Protein AF-A0A349SNK6-F1 (afdb_monomer_lite)

pLDDT: mean 77.22, std 20.62, range [31.03, 96.0]

Secondary structure (DSSP, 8-state):
--STTTTTTS------------TTTTHHHHHHHHHHHHHHHHHHHHHHHHHTT---TT--HHHH-SS-TT-HHHHHHHHHHHHHHHHHHHHS-SPPPPGGGTT-HHHHHHHHHHHHHHHHHHHHHHHHHHHHHHS-HHHHHHHHHHHHHHHHHHHHHHHHHHHHHT-TT-HHHHHHHHHHHHHHHHHHHHHHHHHHHHHHT---STHHHHHHHHS-----HHHH--TTS--------

Radius of gyration: 30.09 Å; chains: 1; bounding box: 64×37×119 Å

Sequence (237 aa):
MKALKTLLTLYLLLIAAAAVADCAALESQLSRQNRALEHLEQQRQALDNLLQGQINNDFVLTEAVDAPLDMGLEVLEARRSLQREQHQLDSEDTPAVPQAFADCPDQSTRWLGQEKQIRSLRQVVNKLQLQLYELPRASRLALVREATQWQTLNTLSATVQSWADNHPEHPEVQSLQREILAWIEYWRSSTRIWLSQLVANQPQSTASNEVWRETLQVPHPQQAIDWSIPIRLGADV

Foldseek 3Di:
DPPVPVVCVVPVPPDPPPPVLPVVVCVVVLVVLVVLLVLLVVLLVLLVCLLQLNDDLQRDPVSNAVFQLLDLVRLVVLLVVLVVVLVVLVPDPQDDQPPSCVVPVVSSVSVSVSVVSSSVSSNSSSVSNNLLSPQPSLLSVVSVVLSVVSNVLSVVLVVLVVVCVVCVVDVVSVVVNVVSVVVSVVSSVVSSVLSNCSNVVSDPDCVSVVCVVVPDPPPDPVRPDPPVPDPPPDDDD

Structure (mmCIF, N/CA/C/O backbone):
data_AF-A0A349SNK6-F1
#
_entry.id   AF-A0A349SNK6-F1
#
loop_
_atom_site.group_PDB
_atom_site.id
_atom_site.type_symbol
_atom_site.label_atom_id
_atom_site.label_alt_id
_atom_site.label_comp_id
_atom_site.label_asym_id
_atom_site.label_entity_id
_atom_site.label_seq_id
_atom_site.pdbx_PDB_ins_code
_atom_site.Cartn_x
_atom_site.Cartn_y
_atom_site.Cartn_z
_atom_site.occupancy
_atom_site.B_iso_or_equiv
_atom_site.auth_seq_id
_atom_site.auth_comp_id
_atom_site.auth_asym_id
_atom_site.auth_atom_id
_atom_site.pdbx_PDB_model_num
ATOM 1 N N . MET A 1 1 ? 23.340 5.546 -81.980 1.00 46.72 1 MET A N 1
ATOM 2 C CA . MET A 1 1 ? 22.841 4.655 -80.904 1.00 46.72 1 MET A CA 1
ATOM 3 C C . MET A 1 1 ? 23.955 4.340 -79.906 1.00 46.72 1 MET A C 1
ATOM 5 O O . MET A 1 1 ? 24.672 3.375 -80.118 1.00 46.72 1 MET A O 1
ATOM 9 N N . LYS A 1 2 ? 24.146 5.165 -78.865 1.00 46.03 2 LYS A N 1
ATOM 10 C CA . LYS A 1 2 ? 24.922 4.816 -77.645 1.00 46.03 2 LYS A CA 1
ATOM 11 C C . LYS A 1 2 ? 24.890 5.899 -76.555 1.00 46.03 2 LYS A C 1
ATOM 13 O O . LYS A 1 2 ? 25.173 5.582 -75.411 1.00 46.03 2 LYS A O 1
ATOM 18 N N . ALA A 1 3 ? 24.454 7.122 -76.863 1.00 39.84 3 ALA A N 1
ATOM 19 C CA . ALA A 1 3 ? 24.328 8.203 -75.877 1.00 39.84 3 ALA A CA 1
ATOM 20 C C . ALA A 1 3 ? 22.876 8.484 -75.423 1.00 39.84 3 ALA A C 1
ATOM 22 O O . ALA A 1 3 ? 22.611 9.505 -74.812 1.00 39.84 3 ALA A O 1
ATOM 23 N N . LEU A 1 4 ? 21.934 7.566 -75.688 1.00 38.31 4 LEU A N 1
ATOM 24 C CA . LEU A 1 4 ? 20.571 7.593 -75.122 1.00 38.31 4 LEU A CA 1
ATOM 25 C C . LEU A 1 4 ? 20.495 6.817 -73.784 1.00 38.31 4 LEU A C 1
ATOM 27 O O . LEU A 1 4 ? 19.425 6.413 -73.350 1.00 38.31 4 LEU A O 1
ATOM 31 N N . LYS A 1 5 ? 21.649 6.543 -73.157 1.00 40.25 5 LYS A N 1
ATOM 32 C CA . LYS A 1 5 ? 21.761 5.883 -71.842 1.00 40.25 5 LYS A CA 1
ATOM 33 C C . LYS A 1 5 ? 22.015 6.860 -70.692 1.00 40.25 5 LYS A C 1
ATOM 35 O O . LYS A 1 5 ? 21.903 6.467 -69.541 1.00 40.25 5 LYS A O 1
ATOM 40 N N . THR A 1 6 ? 22.293 8.126 -70.985 1.00 43.44 6 THR A N 1
ATOM 41 C CA . THR A 1 6 ? 22.455 9.194 -69.983 1.00 43.44 6 THR A CA 1
ATOM 42 C C . THR A 1 6 ? 21.148 9.919 -69.653 1.00 43.44 6 THR A C 1
ATOM 44 O O . THR A 1 6 ? 21.152 10.856 -68.870 1.00 43.44 6 THR A O 1
ATOM 47 N N . LEU A 1 7 ? 20.019 9.465 -70.211 1.00 39.56 7 LEU A N 1
ATOM 48 C CA . LEU A 1 7 ? 18.667 9.902 -69.833 1.00 39.56 7 LEU A CA 1
ATOM 49 C C . LEU A 1 7 ? 18.038 9.022 -68.738 1.00 39.56 7 LEU A C 1
ATOM 51 O O . LEU A 1 7 ? 16.984 9.360 -68.211 1.00 39.56 7 LEU A O 1
ATOM 55 N N . LEU A 1 8 ? 18.701 7.926 -68.346 1.00 37.94 8 LEU A N 1
ATOM 56 C CA . LEU A 1 8 ? 18.251 7.038 -67.267 1.00 37.94 8 LEU A CA 1
ATOM 57 C C . LEU A 1 8 ? 18.864 7.387 -65.896 1.00 37.94 8 LEU A C 1
ATOM 59 O O . LEU A 1 8 ? 18.789 6.598 -64.965 1.00 37.94 8 LEU A O 1
ATOM 63 N N . THR A 1 9 ? 19.485 8.556 -65.759 1.00 42.81 9 THR A N 1
ATOM 64 C CA . THR A 1 9 ? 19.884 9.141 -64.465 1.00 42.81 9 THR A CA 1
ATOM 65 C C . THR A 1 9 ? 18.856 10.147 -63.942 1.00 42.81 9 THR A C 1
ATOM 67 O O . THR A 1 9 ? 19.064 10.732 -62.886 1.00 42.81 9 THR A O 1
ATOM 70 N N . LEU A 1 10 ? 17.722 10.310 -64.640 1.00 43.72 10 LEU A N 1
ATOM 71 C CA . LEU A 1 10 ? 16.579 11.116 -64.191 1.00 43.72 10 LEU A CA 1
ATOM 72 C C . LEU A 1 10 ? 15.439 10.275 -63.575 1.00 43.72 10 LEU A C 1
ATOM 74 O O . LEU A 1 10 ? 14.411 10.824 -63.203 1.00 43.72 10 LEU A O 1
ATOM 78 N N . TYR A 1 11 ? 15.596 8.951 -63.449 1.00 38.12 11 TYR A N 1
ATOM 79 C CA . TYR A 1 11 ? 14.537 8.051 -62.951 1.00 38.12 11 TYR A CA 1
ATOM 80 C C . TYR A 1 11 ? 14.975 7.132 -61.802 1.00 38.12 11 TYR A C 1
ATOM 82 O O . TYR A 1 11 ? 14.330 6.132 -61.509 1.00 38.12 11 TYR A O 1
ATOM 90 N N . LEU A 1 12 ? 16.051 7.508 -61.109 1.00 39.78 12 LEU A N 1
ATOM 91 C CA . LEU A 1 12 ? 16.297 7.098 -59.723 1.00 39.78 12 LEU A CA 1
ATOM 92 C C . LEU A 1 12 ? 15.877 8.230 -58.772 1.00 39.78 12 LEU A C 1
ATOM 94 O O . LEU A 1 12 ? 16.494 8.492 -57.750 1.00 39.78 12 LEU A O 1
ATOM 98 N N . LEU A 1 13 ? 14.734 8.841 -59.098 1.00 43.28 13 LEU A N 1
ATOM 99 C CA . LEU A 1 13 ? 13.662 9.053 -58.133 1.00 43.28 13 LEU A CA 1
ATOM 100 C C . LEU A 1 13 ? 13.167 7.661 -57.680 1.00 43.28 13 LEU A C 1
ATOM 102 O O . LEU A 1 13 ? 12.078 7.220 -58.031 1.00 43.28 13 LEU A O 1
ATOM 106 N N . LEU A 1 14 ? 13.987 6.926 -56.925 1.00 40.50 14 LEU A N 1
ATOM 107 C CA . LEU A 1 14 ? 13.490 5.837 -56.094 1.00 40.50 14 LEU A CA 1
ATOM 108 C C . LEU A 1 14 ? 13.349 6.415 -54.699 1.00 40.50 14 LEU A C 1
ATOM 110 O O . LEU A 1 14 ? 14.262 6.357 -53.885 1.00 40.50 14 LEU A O 1
ATOM 114 N N . ILE A 1 15 ? 12.196 7.055 -54.509 1.00 46.00 15 ILE A N 1
ATOM 115 C CA . ILE A 1 15 ? 11.336 6.821 -53.355 1.00 46.00 15 ILE A CA 1
ATOM 116 C C . ILE A 1 15 ? 12.171 6.662 -52.078 1.00 46.00 15 ILE A C 1
ATOM 118 O O . ILE A 1 15 ? 12.280 5.580 -51.504 1.00 46.00 15 ILE A O 1
ATOM 122 N N . ALA A 1 16 ? 12.723 7.781 -51.606 1.00 38.94 16 ALA A N 1
ATOM 123 C CA . ALA A 1 16 ? 12.710 8.008 -50.175 1.00 38.94 16 ALA A CA 1
ATOM 124 C C . ALA A 1 16 ? 11.227 8.002 -49.806 1.00 38.94 16 ALA A C 1
ATOM 126 O O . ALA A 1 16 ? 10.540 9.020 -49.876 1.00 38.94 16 ALA A O 1
ATOM 127 N N . ALA A 1 17 ? 10.703 6.809 -49.527 1.00 40.34 17 ALA A N 1
ATOM 128 C CA . ALA A 1 17 ? 9.548 6.679 -48.684 1.00 40.34 17 ALA A CA 1
ATOM 129 C C . ALA A 1 17 ? 9.998 7.325 -47.378 1.00 40.34 17 ALA A C 1
ATOM 131 O O . ALA A 1 17 ? 10.577 6.680 -46.510 1.00 40.34 17 ALA A O 1
ATOM 132 N N . ALA A 1 18 ? 9.759 8.630 -47.262 1.00 44.09 18 ALA A N 1
ATOM 133 C CA . ALA A 1 18 ? 9.274 9.158 -46.017 1.00 44.09 18 ALA A CA 1
ATOM 134 C C . ALA A 1 18 ? 8.045 8.298 -45.719 1.00 44.09 18 ALA A C 1
ATOM 136 O O . ALA A 1 18 ? 6.931 8.593 -46.151 1.00 44.09 18 ALA A O 1
ATOM 137 N N . ALA A 1 19 ? 8.270 7.154 -45.066 1.00 46.41 19 ALA A N 1
ATOM 138 C CA . ALA A 1 19 ? 7.314 6.675 -44.107 1.00 46.41 19 ALA A CA 1
ATOM 139 C C . ALA A 1 19 ? 7.131 7.899 -43.222 1.00 46.41 19 ALA A C 1
ATOM 141 O O . ALA A 1 19 ? 8.023 8.266 -42.461 1.00 46.41 19 ALA A O 1
ATOM 142 N N . VAL A 1 20 ? 6.063 8.651 -43.478 1.00 51.44 20 VAL A N 1
ATOM 143 C CA . VAL A 1 20 ? 5.615 9.667 -42.548 1.00 51.44 20 VAL A CA 1
ATOM 144 C C . VAL A 1 20 ? 5.246 8.815 -41.353 1.00 51.44 20 VAL A C 1
ATOM 146 O O . VAL A 1 20 ? 4.183 8.197 -41.341 1.00 51.44 20 VAL A O 1
ATOM 149 N N . ALA A 1 21 ? 6.217 8.607 -40.464 1.00 59.88 21 ALA A N 1
ATOM 150 C CA . ALA A 1 21 ? 5.995 7.888 -39.240 1.00 59.88 21 ALA A CA 1
ATOM 151 C C . ALA A 1 21 ? 4.833 8.628 -38.599 1.00 59.88 21 ALA A C 1
ATOM 153 O O . ALA A 1 21 ? 4.910 9.839 -38.372 1.00 59.88 21 ALA A O 1
ATOM 154 N N . ASP A 1 22 ? 3.708 7.936 -38.441 1.00 77.75 22 ASP A N 1
ATOM 155 C CA . ASP A 1 22 ? 2.551 8.515 -37.789 1.00 77.75 22 ASP A CA 1
ATOM 156 C C . ASP A 1 22 ? 2.892 8.600 -36.302 1.00 77.75 22 ASP A C 1
ATOM 158 O O . ASP A 1 22 ? 2.533 7.744 -35.494 1.00 77.75 22 ASP A O 1
ATOM 162 N N . CYS A 1 23 ? 3.685 9.610 -35.947 1.00 83.88 23 CYS A N 1
ATOM 163 C CA . CYS A 1 23 ? 4.161 9.822 -34.591 1.00 83.88 23 CYS A CA 1
ATOM 164 C C . CYS A 1 23 ? 2.983 10.048 -33.631 1.00 83.88 23 CYS A C 1
ATOM 166 O O . CYS A 1 23 ? 3.125 9.814 -32.432 1.00 83.88 23 CYS A O 1
ATOM 168 N N . ALA A 1 24 ? 1.806 10.438 -34.142 1.00 83.75 24 ALA A N 1
ATOM 169 C CA . ALA A 1 24 ? 0.581 10.515 -33.356 1.00 83.75 24 ALA A CA 1
ATOM 170 C C . ALA A 1 24 ? 0.052 9.120 -32.971 1.00 83.75 24 ALA A C 1
ATOM 172 O O . ALA A 1 24 ? -0.447 8.946 -31.859 1.00 83.75 24 ALA A O 1
ATOM 173 N N . ALA A 1 25 ? 0.233 8.096 -33.813 1.00 84.06 25 ALA A N 1
ATOM 174 C CA . ALA A 1 25 ? -0.132 6.715 -33.477 1.00 84.06 25 ALA A CA 1
ATOM 175 C C . ALA A 1 25 ? 0.675 6.158 -32.281 1.00 84.06 25 ALA A C 1
ATOM 177 O O . ALA A 1 25 ? 0.176 5.312 -31.523 1.00 84.06 25 ALA A O 1
ATOM 178 N N . LEU A 1 26 ? 1.894 6.669 -32.059 1.00 88.62 26 LEU A N 1
ATOM 179 C CA . LEU A 1 26 ? 2.757 6.297 -30.929 1.00 88.62 26 LEU A CA 1
ATOM 180 C C . LEU A 1 26 ? 2.321 6.917 -29.592 1.00 88.62 26 LEU A C 1
ATOM 182 O O . LEU A 1 26 ? 2.687 6.396 -28.537 1.00 88.62 26 LEU A O 1
ATOM 186 N N . GLU A 1 27 ? 1.487 7.962 -29.596 1.00 90.75 27 GLU A N 1
ATOM 187 C CA . GLU A 1 27 ? 1.013 8.605 -28.359 1.00 90.75 27 GLU A CA 1
ATOM 188 C C . GLU A 1 27 ? 0.211 7.625 -27.486 1.00 90.75 27 GLU A C 1
ATOM 190 O O . GLU A 1 27 ? 0.285 7.654 -26.259 1.00 90.75 27 GLU A O 1
ATOM 195 N N . SER A 1 28 ? -0.482 6.665 -28.108 1.00 89.31 28 SER A N 1
ATOM 196 C CA . SER A 1 28 ? -1.179 5.586 -27.396 1.00 89.31 28 SER A CA 1
ATOM 197 C C . SER A 1 28 ? -0.238 4.680 -26.584 1.00 89.31 28 SER A C 1
ATOM 199 O O . SER A 1 28 ? -0.641 4.102 -25.571 1.00 89.31 28 SER A O 1
ATOM 201 N N . GLN A 1 29 ? 1.015 4.517 -27.020 1.00 90.50 29 GLN A N 1
ATOM 202 C CA . GLN A 1 29 ? 2.033 3.747 -26.302 1.00 90.50 29 GLN A CA 1
ATOM 203 C C . GLN A 1 29 ? 2.626 4.572 -25.156 1.00 90.50 29 GLN A C 1
ATOM 205 O O . GLN A 1 29 ? 2.698 4.072 -24.035 1.00 90.50 29 GLN A O 1
ATOM 210 N N . LEU A 1 30 ? 2.936 5.848 -25.401 1.00 92.75 30 LEU A N 1
ATOM 211 C CA . LEU A 1 30 ? 3.404 6.781 -24.368 1.00 92.75 30 LEU A CA 1
ATOM 212 C C . LEU A 1 30 ? 2.363 6.982 -23.257 1.00 92.75 30 LEU A C 1
ATOM 214 O O . LEU A 1 30 ? 2.699 6.980 -22.077 1.00 92.75 30 LEU A O 1
ATOM 218 N N . SER A 1 31 ? 1.078 7.070 -23.605 1.00 93.50 31 SER A N 1
ATOM 219 C CA . SER A 1 31 ? -0.023 7.142 -22.635 1.00 93.50 31 SER A CA 1
ATOM 220 C C . SER A 1 31 ? -0.145 5.869 -21.788 1.00 93.50 31 SER A C 1
ATOM 222 O O . SER A 1 31 ? -0.493 5.929 -20.608 1.00 93.50 31 SER A O 1
ATOM 224 N N . ARG A 1 32 ? 0.142 4.693 -22.364 1.00 93.56 32 ARG A N 1
ATOM 225 C CA . ARG A 1 32 ? 0.185 3.435 -21.601 1.00 93.56 32 ARG A CA 1
ATOM 226 C C . ARG A 1 32 ? 1.359 3.409 -20.626 1.00 93.56 32 ARG A C 1
ATOM 228 O O . ARG A 1 32 ? 1.153 3.021 -19.482 1.00 93.56 32 ARG A O 1
ATOM 235 N N . GLN A 1 33 ? 2.540 3.865 -21.042 1.00 93.56 33 GLN A N 1
ATOM 236 C CA . GLN A 1 33 ? 3.677 4.016 -20.129 1.00 93.56 33 GLN A CA 1
ATOM 237 C C . GLN A 1 33 ? 3.401 5.036 -19.028 1.00 93.56 33 GLN A C 1
ATOM 239 O O . GLN A 1 33 ? 3.719 4.769 -17.876 1.00 93.56 33 GLN A O 1
ATOM 244 N N . ASN A 1 34 ? 2.742 6.151 -19.345 1.00 95.44 34 ASN A N 1
ATOM 245 C CA . ASN A 1 34 ? 2.381 7.149 -18.341 1.00 95.44 34 ASN A CA 1
ATOM 246 C C . ASN A 1 34 ? 1.459 6.575 -17.261 1.00 95.44 34 ASN A C 1
ATOM 248 O O . ASN A 1 34 ? 1.694 6.774 -16.079 1.00 95.44 34 ASN A O 1
ATOM 252 N N . ARG A 1 35 ? 0.455 5.788 -17.659 1.00 95.69 35 ARG A N 1
ATOM 253 C CA . ARG A 1 35 ? -0.415 5.091 -16.701 1.00 95.69 35 ARG A CA 1
ATOM 254 C C . ARG A 1 35 ? 0.343 4.066 -15.860 1.00 95.69 35 ARG A C 1
ATOM 256 O O . ARG A 1 35 ? 0.057 3.917 -14.679 1.00 95.69 35 ARG A O 1
ATOM 263 N N . ALA A 1 36 ? 1.307 3.362 -16.456 1.00 94.12 36 ALA A N 1
ATOM 264 C CA . ALA A 1 36 ? 2.164 2.444 -15.711 1.00 94.12 36 ALA A CA 1
ATOM 265 C C . ALA A 1 36 ? 3.044 3.186 -14.690 1.00 94.12 36 ALA A C 1
ATOM 267 O O . ALA A 1 36 ? 3.218 2.694 -13.579 1.00 94.12 36 ALA A O 1
ATOM 268 N N . LEU A 1 37 ? 3.556 4.370 -15.042 1.00 95.44 37 LEU A N 1
ATOM 269 C CA . LEU A 1 37 ? 4.279 5.251 -14.123 1.00 95.44 37 LEU A CA 1
ATOM 270 C C . LEU A 1 37 ? 3.399 5.697 -12.961 1.00 95.44 37 LEU A C 1
ATOM 272 O O . LEU A 1 37 ? 3.768 5.467 -11.817 1.00 95.44 37 LEU A O 1
ATOM 276 N N . GLU A 1 38 ? 2.225 6.260 -13.249 1.00 96.00 38 GLU A N 1
ATOM 277 C CA . GLU A 1 38 ? 1.273 6.714 -12.227 1.00 96.00 38 GLU A CA 1
ATOM 278 C C . GLU A 1 38 ? 0.920 5.584 -11.253 1.00 96.00 38 GLU A C 1
ATOM 280 O O . GLU A 1 38 ? 0.926 5.776 -10.038 1.00 96.00 38 GLU A O 1
ATOM 285 N N . HIS A 1 39 ? 0.673 4.380 -11.776 1.00 94.25 39 HIS A N 1
ATOM 286 C CA . HIS A 1 39 ? 0.389 3.213 -10.949 1.00 94.25 39 HIS A CA 1
ATOM 287 C C . HIS A 1 39 ? 1.581 2.822 -10.062 1.00 94.25 39 HIS A C 1
ATOM 289 O O . HIS A 1 39 ? 1.408 2.601 -8.865 1.00 94.25 39 HIS A O 1
ATOM 295 N N . LEU A 1 40 ? 2.799 2.786 -10.612 1.00 95.12 40 LEU A N 1
ATOM 296 C CA . LEU A 1 40 ? 4.008 2.490 -9.838 1.00 95.12 40 LEU A CA 1
ATOM 297 C C . LEU A 1 40 ? 4.295 3.558 -8.776 1.00 95.12 40 LEU A C 1
ATOM 299 O O . LEU A 1 40 ? 4.749 3.224 -7.685 1.00 95.12 40 LEU A O 1
ATOM 303 N N . GLU A 1 41 ? 4.030 4.831 -9.062 1.00 95.75 41 GLU A N 1
ATOM 304 C CA . GLU A 1 41 ? 4.171 5.921 -8.093 1.00 95.75 41 GLU A CA 1
ATOM 305 C C . GLU A 1 41 ? 3.172 5.785 -6.942 1.00 95.75 41 GLU A C 1
ATOM 307 O O . GLU A 1 41 ? 3.563 5.915 -5.779 1.00 95.75 41 GLU A O 1
ATOM 312 N N . GLN A 1 42 ? 1.911 5.469 -7.253 1.00 93.62 42 GLN A N 1
ATOM 313 C CA . GLN A 1 42 ? 0.877 5.188 -6.255 1.00 93.62 42 GLN A CA 1
ATOM 314 C C . GLN A 1 42 ? 1.262 3.990 -5.387 1.00 93.62 42 GLN A C 1
ATOM 316 O O . GLN A 1 42 ? 1.234 4.088 -4.159 1.00 93.62 42 GLN A O 1
ATOM 321 N N . GLN A 1 43 ? 1.691 2.890 -6.008 1.00 94.56 43 GLN A N 1
ATOM 322 C CA . GLN A 1 43 ? 2.109 1.688 -5.293 1.00 94.56 43 GLN A CA 1
ATOM 323 C C . GLN A 1 43 ? 3.331 1.959 -4.409 1.00 94.56 43 GLN A C 1
ATOM 325 O O . GLN A 1 43 ? 3.338 1.602 -3.231 1.00 94.56 43 GLN A O 1
ATOM 330 N N . ARG A 1 44 ? 4.344 2.658 -4.937 1.00 95.00 44 ARG A N 1
ATOM 331 C CA . ARG A 1 44 ? 5.517 3.099 -4.170 1.00 95.00 44 ARG A CA 1
ATOM 332 C C . ARG A 1 44 ? 5.094 3.911 -2.954 1.00 95.00 44 ARG A C 1
ATOM 334 O O . ARG A 1 44 ? 5.580 3.649 -1.861 1.00 95.00 44 ARG A O 1
ATOM 341 N N . GLN A 1 45 ? 4.208 4.889 -3.139 1.00 94.19 45 GLN A N 1
ATOM 342 C CA . GLN A 1 45 ? 3.747 5.741 -2.049 1.00 94.19 45 GLN A CA 1
ATOM 343 C C . GLN A 1 45 ? 2.977 4.942 -0.996 1.00 94.19 45 GLN A C 1
ATOM 345 O O . GLN A 1 45 ? 3.206 5.142 0.192 1.00 94.19 45 GLN A O 1
ATOM 350 N N . ALA A 1 46 ? 2.100 4.026 -1.410 1.00 92.50 46 ALA A N 1
ATOM 351 C CA . ALA A 1 46 ? 1.346 3.176 -0.495 1.00 92.50 46 ALA A CA 1
ATOM 352 C C . ALA A 1 46 ? 2.272 2.273 0.336 1.00 92.50 46 ALA A C 1
ATOM 354 O O . ALA A 1 46 ? 2.102 2.170 1.550 1.00 92.50 46 ALA A O 1
ATOM 355 N N . LEU A 1 47 ? 3.279 1.666 -0.301 1.00 92.81 47 LEU A N 1
ATOM 356 C CA . LEU A 1 47 ? 4.279 0.831 0.366 1.00 92.81 47 LEU A CA 1
ATOM 357 C C . LEU A 1 47 ? 5.167 1.636 1.320 1.00 92.81 47 LEU A C 1
ATOM 359 O O . LEU A 1 47 ? 5.393 1.203 2.446 1.00 92.81 47 LEU A O 1
ATOM 363 N N . ASP A 1 48 ? 5.645 2.806 0.898 1.00 91.19 48 ASP A N 1
ATOM 364 C CA . ASP A 1 48 ? 6.471 3.684 1.733 1.00 91.19 48 ASP A CA 1
ATOM 365 C C . ASP A 1 48 ? 5.684 4.184 2.953 1.00 91.19 48 ASP A C 1
ATOM 367 O O . ASP A 1 48 ? 6.139 4.063 4.089 1.00 91.19 48 ASP A O 1
ATOM 371 N N . ASN A 1 49 ? 4.441 4.626 2.742 1.00 90.56 49 ASN A N 1
ATOM 372 C CA . ASN A 1 49 ? 3.523 5.008 3.812 1.00 90.56 49 ASN A CA 1
ATOM 373 C C . ASN A 1 49 ? 3.283 3.857 4.793 1.00 90.56 49 ASN A C 1
ATOM 375 O O . ASN A 1 49 ? 3.339 4.060 6.005 1.00 90.56 49 ASN A O 1
ATOM 379 N N . LEU A 1 50 ? 3.045 2.642 4.290 1.00 89.94 50 LEU A N 1
ATOM 380 C CA . LEU A 1 50 ? 2.869 1.459 5.129 1.00 89.94 50 LEU A CA 1
ATOM 381 C C . LEU A 1 50 ? 4.111 1.195 5.986 1.00 89.94 50 LEU A C 1
ATOM 383 O O . LEU A 1 50 ? 3.999 1.013 7.198 1.00 89.94 50 LEU A O 1
ATOM 387 N N . LEU A 1 51 ? 5.289 1.212 5.360 1.00 85.75 51 LEU A N 1
ATOM 388 C CA . LEU A 1 51 ? 6.566 0.932 6.012 1.00 85.75 51 LEU A CA 1
ATOM 389 C C . LEU A 1 51 ? 6.956 2.008 7.037 1.00 85.75 51 LEU A C 1
ATOM 391 O O . LEU A 1 51 ? 7.584 1.700 8.048 1.00 85.75 51 LEU A O 1
ATOM 395 N N . GLN A 1 52 ? 6.533 3.254 6.826 1.00 84.06 52 GLN A N 1
ATOM 396 C CA . GLN A 1 52 ? 6.729 4.360 7.766 1.00 84.06 52 GLN A CA 1
ATOM 397 C C . GLN A 1 52 ? 5.612 4.476 8.821 1.00 84.06 52 GLN A C 1
ATOM 399 O O . GLN A 1 52 ? 5.670 5.354 9.682 1.00 84.06 52 GLN A O 1
ATOM 404 N N . GLY A 1 53 ? 4.581 3.623 8.772 1.00 80.50 53 GLY A N 1
ATOM 405 C CA . GLY A 1 53 ? 3.402 3.725 9.639 1.00 80.50 53 GLY A CA 1
ATOM 406 C C . GLY A 1 53 ? 2.504 4.937 9.341 1.00 80.50 53 GLY A C 1
ATOM 407 O O . GLY A 1 53 ? 1.645 5.281 10.148 1.00 80.50 53 GLY A O 1
ATOM 408 N N . GLN A 1 54 ? 2.668 5.584 8.188 1.00 86.62 54 GLN A N 1
ATOM 409 C CA . GLN A 1 54 ? 1.887 6.732 7.714 1.00 86.62 54 GLN A CA 1
ATOM 410 C C . GLN A 1 54 ? 0.698 6.289 6.848 1.00 86.62 54 GLN A C 1
ATOM 412 O O . GLN A 1 54 ? 0.519 6.741 5.720 1.00 86.62 54 GLN A O 1
ATOM 417 N N . ILE A 1 55 ? -0.124 5.372 7.357 1.00 86.25 55 ILE A N 1
ATOM 418 C CA . ILE A 1 55 ? -1.262 4.834 6.601 1.00 86.25 55 ILE A CA 1
ATOM 419 C C . ILE A 1 55 ? -2.455 5.803 6.560 1.00 86.25 55 ILE A C 1
ATOM 421 O O . ILE A 1 55 ? -2.893 6.341 7.586 1.00 86.25 55 ILE A O 1
ATOM 425 N N . ASN A 1 56 ? -2.981 6.002 5.347 1.00 88.06 56 ASN A N 1
ATOM 426 C CA . ASN A 1 56 ? -4.189 6.783 5.083 1.00 88.06 56 ASN A CA 1
ATOM 427 C C . ASN A 1 56 ? -5.442 6.035 5.563 1.00 88.06 56 ASN A C 1
ATOM 429 O O . ASN A 1 56 ? -5.447 4.813 5.704 1.00 88.06 56 ASN A O 1
ATOM 433 N N . ASN A 1 57 ? -6.535 6.761 5.798 1.00 85.94 57 ASN A N 1
ATOM 434 C CA . ASN A 1 57 ? -7.781 6.179 6.314 1.00 85.94 57 ASN A CA 1
ATOM 435 C C . ASN A 1 57 ? -8.411 5.142 5.369 1.00 85.94 57 ASN A C 1
ATOM 437 O O . ASN A 1 57 ? -9.006 4.176 5.837 1.00 85.94 57 ASN A O 1
ATOM 441 N N . ASP A 1 58 ? -8.254 5.332 4.064 1.00 87.69 58 ASP A N 1
ATOM 442 C CA . ASP A 1 58 ? -8.753 4.487 2.977 1.00 87.69 58 ASP A CA 1
ATOM 443 C C . ASP A 1 58 ? -7.752 3.415 2.521 1.00 87.69 58 ASP A C 1
ATOM 445 O O . ASP A 1 58 ? -7.993 2.745 1.525 1.00 87.69 58 ASP A O 1
ATOM 449 N N . PHE A 1 59 ? -6.642 3.230 3.241 1.00 90.00 59 PHE A N 1
ATOM 450 C CA . PHE A 1 59 ? -5.602 2.276 2.869 1.00 90.00 59 PHE A CA 1
ATOM 451 C C . PHE A 1 59 ? -6.144 0.848 2.675 1.00 90.00 59 PHE A C 1
ATOM 453 O O . PHE A 1 59 ? -6.823 0.289 3.544 1.00 90.00 59 PHE A O 1
ATOM 460 N N . VAL A 1 60 ? -5.768 0.233 1.550 1.00 88.12 60 VAL A N 1
ATOM 461 C CA . VAL A 1 60 ? -6.087 -1.153 1.201 1.00 88.12 60 VAL A CA 1
ATOM 462 C C . VAL A 1 60 ? -4.803 -1.943 0.987 1.00 88.12 60 VAL A C 1
ATOM 464 O O . VAL A 1 60 ? -4.044 -1.686 0.057 1.00 88.12 60 VAL A O 1
ATOM 467 N N . LEU A 1 61 ? -4.564 -2.949 1.834 1.00 89.56 61 LEU A N 1
ATOM 468 C CA . LEU A 1 61 ? -3.323 -3.727 1.781 1.00 89.56 61 LEU A CA 1
ATOM 469 C C . LEU A 1 61 ? -3.146 -4.445 0.436 1.00 89.56 61 LEU A C 1
ATOM 471 O O . LEU A 1 61 ? -2.060 -4.408 -0.130 1.00 89.56 61 LEU A O 1
ATOM 475 N N . THR A 1 62 ? -4.210 -5.044 -0.099 1.00 87.75 62 THR A N 1
ATOM 476 C CA . THR A 1 62 ? -4.178 -5.794 -1.368 1.00 87.75 62 THR A CA 1
ATOM 477 C C . THR A 1 62 ? -3.924 -4.923 -2.598 1.00 87.75 62 THR A C 1
ATOM 479 O O . THR A 1 62 ? -3.652 -5.462 -3.661 1.00 87.75 62 THR A O 1
ATOM 482 N N . GLU A 1 63 ? -4.032 -3.598 -2.479 1.00 87.62 63 GLU A N 1
ATOM 483 C CA . GLU A 1 63 ? -3.673 -2.655 -3.549 1.00 87.62 63 GLU A CA 1
ATOM 484 C C . GLU A 1 63 ? -2.197 -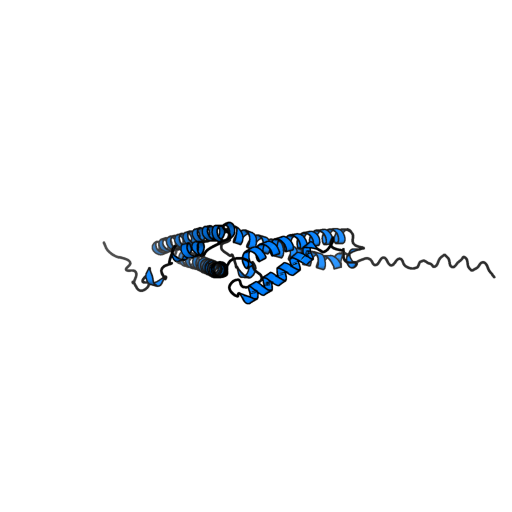2.238 -3.473 1.00 87.62 63 GLU A C 1
ATOM 486 O O . GLU A 1 63 ? -1.637 -1.756 -4.454 1.00 87.62 63 GLU A O 1
ATOM 491 N N . ALA A 1 64 ? -1.553 -2.423 -2.316 1.00 87.75 64 ALA A N 1
ATOM 492 C CA . ALA A 1 64 ? -0.156 -2.062 -2.099 1.00 87.75 64 ALA A CA 1
ATOM 493 C C . ALA A 1 64 ? 0.807 -3.234 -2.353 1.00 87.75 64 ALA A C 1
ATOM 495 O O . ALA A 1 64 ? 1.910 -3.019 -2.862 1.00 87.75 64 ALA A O 1
ATOM 496 N N . VAL A 1 65 ? 0.413 -4.462 -1.995 1.00 90.00 65 VAL A N 1
ATOM 497 C CA . VAL A 1 65 ? 1.244 -5.670 -2.135 1.00 90.00 65 VAL A CA 1
ATOM 498 C C . VAL A 1 65 ? 0.683 -6.641 -3.169 1.00 90.00 65 VAL A C 1
ATOM 500 O O . VAL A 1 65 ? -0.517 -6.897 -3.203 1.00 90.00 65 VAL A O 1
ATOM 503 N N . ASP A 1 66 ? 1.575 -7.237 -3.961 1.00 87.38 66 ASP A N 1
ATOM 504 C CA . ASP A 1 66 ? 1.194 -8.135 -5.060 1.00 87.38 66 ASP A CA 1
ATOM 505 C C . ASP A 1 66 ? 0.870 -9.564 -4.594 1.00 87.38 66 ASP A C 1
ATOM 507 O O . ASP A 1 66 ? 0.248 -10.331 -5.327 1.00 87.38 66 ASP A O 1
ATOM 511 N N . ALA A 1 67 ? 1.304 -9.942 -3.387 1.00 91.38 67 ALA A N 1
ATOM 512 C CA . ALA A 1 67 ? 1.066 -11.258 -2.806 1.00 91.38 67 ALA A CA 1
ATOM 513 C C . ALA A 1 67 ? 0.430 -11.159 -1.409 1.00 91.38 67 ALA A C 1
ATOM 515 O O . ALA A 1 67 ? 0.826 -10.306 -0.604 1.00 91.38 67 ALA A O 1
ATOM 516 N N . PRO A 1 68 ? -0.512 -12.057 -1.073 1.00 91.69 68 PRO A N 1
ATOM 517 C CA . PRO A 1 68 ? -1.150 -12.072 0.235 1.00 91.69 68 PRO A CA 1
ATOM 518 C C . PRO A 1 68 ? -0.144 -12.476 1.320 1.00 91.69 68 PRO A C 1
ATOM 520 O O . PRO A 1 68 ? 0.417 -13.574 1.330 1.00 91.69 68 PRO A O 1
ATOM 523 N N . LEU A 1 69 ? 0.105 -11.555 2.253 1.00 89.06 69 LEU A N 1
ATOM 524 C CA . LEU A 1 69 ? 1.178 -11.667 3.249 1.00 89.06 69 LEU A CA 1
ATOM 525 C C . LEU A 1 69 ? 0.976 -12.805 4.268 1.00 89.06 69 LEU A C 1
ATOM 527 O O . LEU A 1 69 ? 1.940 -13.260 4.900 1.00 89.06 69 LEU A O 1
ATOM 531 N N . ASP A 1 70 ? -0.263 -13.260 4.441 1.00 85.50 70 ASP A N 1
ATOM 532 C CA . ASP A 1 70 ? -0.671 -14.352 5.323 1.00 85.50 70 ASP A CA 1
ATOM 533 C C . ASP A 1 70 ? -0.432 -15.746 4.716 1.00 85.50 70 ASP A C 1
ATOM 535 O O . ASP A 1 70 ? -0.288 -16.726 5.461 1.00 85.50 70 ASP A O 1
ATOM 539 N N . MET A 1 71 ? -0.285 -15.844 3.390 1.00 88.94 71 MET A N 1
ATOM 540 C CA . MET A 1 71 ? -0.062 -17.104 2.680 1.00 88.94 71 MET A CA 1
ATOM 541 C C . MET A 1 71 ? 1.428 -17.364 2.447 1.00 88.94 71 MET A C 1
ATOM 543 O O . MET A 1 71 ? 2.062 -16.861 1.524 1.00 88.94 71 MET A O 1
ATOM 547 N N . GLY A 1 72 ? 2.020 -18.202 3.303 1.00 88.00 72 GLY A N 1
ATOM 548 C CA . GLY A 1 72 ? 3.471 -18.415 3.320 1.00 88.00 72 GLY A CA 1
ATOM 549 C C . GLY A 1 72 ? 4.082 -18.908 2.000 1.00 88.00 72 GLY A C 1
ATOM 550 O O . GLY A 1 72 ? 5.202 -18.510 1.687 1.00 88.00 72 GLY A O 1
ATOM 551 N N . LEU A 1 73 ? 3.378 -19.753 1.237 1.00 92.94 73 LEU A N 1
ATOM 552 C CA . LEU A 1 73 ? 3.870 -20.242 -0.057 1.00 92.94 73 LEU A CA 1
ATOM 553 C C . LEU A 1 73 ? 3.880 -19.127 -1.110 1.00 92.94 73 LEU A C 1
ATOM 555 O O . LEU A 1 73 ? 4.898 -18.932 -1.767 1.00 92.94 73 LEU A O 1
ATOM 559 N N . GLU A 1 74 ? 2.798 -18.354 -1.202 1.00 93.50 74 GLU A N 1
ATOM 560 C CA . GLU A 1 74 ? 2.669 -17.249 -2.159 1.00 93.50 74 GLU A CA 1
ATOM 561 C C . GLU A 1 74 ? 3.705 -16.155 -1.887 1.00 93.50 74 GLU A C 1
ATOM 563 O O . GLU A 1 74 ? 4.378 -15.697 -2.806 1.00 93.50 74 GLU A O 1
ATOM 568 N N . VAL A 1 75 ? 3.952 -15.826 -0.613 1.00 94.25 75 VAL A N 1
ATOM 569 C CA . VAL A 1 75 ? 5.031 -14.901 -0.226 1.00 94.25 75 VAL A CA 1
ATOM 570 C C . VAL A 1 75 ? 6.406 -15.421 -0.660 1.00 94.25 75 VAL A C 1
ATOM 572 O O . VAL A 1 75 ? 7.246 -14.649 -1.123 1.00 94.25 75 VAL A O 1
ATOM 575 N N . LEU A 1 76 ? 6.673 -16.725 -0.523 1.00 93.94 76 LEU A N 1
ATOM 576 C CA . LEU A 1 76 ? 7.950 -17.312 -0.949 1.00 93.94 76 LEU A CA 1
ATOM 577 C C . LEU A 1 76 ? 8.129 -17.263 -2.471 1.00 93.94 76 LEU A C 1
ATOM 579 O O . LEU A 1 76 ? 9.235 -16.987 -2.945 1.00 93.94 76 LEU A O 1
ATOM 583 N N . GLU A 1 77 ? 7.070 -17.538 -3.228 1.00 95.56 77 GLU A N 1
ATOM 584 C CA . GLU A 1 77 ? 7.070 -17.465 -4.690 1.00 95.56 77 GLU A CA 1
ATOM 585 C C . GLU A 1 77 ? 7.249 -16.026 -5.176 1.00 95.56 77 GLU A C 1
ATOM 587 O O . GLU A 1 77 ? 8.147 -15.765 -5.982 1.00 95.56 77 GLU A O 1
ATOM 592 N N . ALA A 1 78 ? 6.490 -15.086 -4.608 1.00 95.25 78 ALA A N 1
ATOM 593 C CA . ALA A 1 78 ? 6.598 -13.662 -4.893 1.00 95.25 78 ALA A CA 1
ATOM 594 C C . ALA A 1 78 ? 8.008 -13.140 -4.597 1.00 95.25 78 ALA A C 1
ATOM 596 O O . ALA A 1 78 ? 8.631 -12.522 -5.459 1.00 95.25 78 ALA A O 1
ATOM 597 N N . ARG A 1 79 ? 8.586 -13.494 -3.440 1.00 95.31 79 ARG A N 1
ATOM 598 C CA . ARG A 1 79 ? 9.963 -13.118 -3.087 1.00 95.31 79 ARG A CA 1
ATOM 599 C C . ARG A 1 79 ? 10.976 -13.606 -4.121 1.00 95.31 79 ARG A C 1
ATOM 601 O O . ARG A 1 79 ? 11.834 -12.840 -4.548 1.00 95.31 79 ARG A O 1
ATOM 608 N N . ARG A 1 80 ? 10.888 -14.872 -4.547 1.00 95.00 80 ARG A N 1
ATOM 609 C CA . ARG A 1 80 ? 11.781 -15.421 -5.585 1.00 95.00 80 ARG A CA 1
ATOM 610 C C . ARG A 1 80 ? 11.575 -14.739 -6.935 1.00 95.00 80 ARG A C 1
ATOM 612 O O . ARG A 1 80 ? 12.532 -14.589 -7.691 1.00 95.00 80 ARG A O 1
ATOM 619 N N . SER A 1 81 ? 10.339 -14.375 -7.267 1.00 95.19 81 SER A N 1
ATOM 620 C CA . SER A 1 81 ? 10.031 -13.637 -8.491 1.00 95.19 81 SER A CA 1
ATOM 621 C C . SER A 1 81 ? 10.679 -12.254 -8.472 1.00 95.19 81 SER A C 1
ATOM 623 O O . SER A 1 81 ? 11.486 -11.960 -9.351 1.00 95.19 81 SER A O 1
ATOM 625 N N . LEU A 1 82 ? 10.443 -11.476 -7.411 1.00 94.88 82 LEU A N 1
ATOM 626 C CA . LEU A 1 82 ? 11.006 -10.136 -7.237 1.00 94.88 82 LEU A CA 1
ATOM 627 C C . LEU A 1 82 ? 12.534 -10.137 -7.191 1.00 94.88 82 LEU A C 1
ATOM 629 O O . LEU A 1 82 ? 13.161 -9.261 -7.771 1.00 94.88 82 LEU A O 1
ATOM 633 N N . GLN A 1 83 ? 13.160 -11.128 -6.549 1.00 93.69 83 GLN A N 1
ATOM 634 C CA . GLN A 1 83 ? 14.623 -11.250 -6.538 1.00 93.69 83 GLN A CA 1
ATOM 635 C C . GLN A 1 83 ? 15.190 -11.471 -7.946 1.00 93.69 83 GLN A C 1
ATOM 637 O O . GLN A 1 83 ? 16.197 -10.866 -8.309 1.00 93.69 83 GLN A O 1
ATOM 642 N N . ARG A 1 84 ? 14.536 -12.306 -8.766 1.00 92.81 84 ARG A N 1
ATOM 643 C CA . ARG A 1 84 ? 14.939 -12.506 -10.168 1.00 92.81 84 ARG A CA 1
ATOM 644 C C . ARG A 1 84 ? 14.746 -11.238 -10.991 1.00 92.81 84 ARG A C 1
ATOM 646 O O . ARG A 1 84 ? 15.647 -10.880 -11.742 1.00 92.81 84 ARG A O 1
ATOM 653 N N . GLU A 1 85 ? 13.612 -10.564 -10.829 1.00 92.62 85 GLU A N 1
ATOM 654 C CA . GLU A 1 85 ? 13.336 -9.305 -11.523 1.00 92.62 85 GLU A CA 1
ATOM 655 C C . GLU A 1 85 ? 14.339 -8.218 -11.121 1.00 92.62 85 GLU A C 1
ATOM 657 O O . GLU A 1 85 ? 14.894 -7.552 -11.985 1.00 92.62 85 GLU A O 1
ATOM 662 N N . GLN A 1 86 ? 14.662 -8.086 -9.833 1.00 89.75 86 GLN A N 1
ATOM 663 C CA . GLN A 1 86 ? 15.667 -7.138 -9.351 1.00 89.75 86 GLN A CA 1
ATOM 664 C C . GLN A 1 86 ? 17.030 -7.391 -10.007 1.00 89.75 86 GLN A C 1
ATOM 666 O O . GLN A 1 86 ? 17.655 -6.457 -10.499 1.00 89.75 86 GLN A O 1
ATOM 671 N N . HIS A 1 87 ? 17.463 -8.653 -10.091 1.00 88.38 87 HIS A N 1
ATOM 672 C CA . HIS A 1 87 ? 18.698 -8.996 -10.795 1.00 88.38 87 HIS A CA 1
ATOM 673 C C . HIS A 1 87 ? 18.650 -8.633 -12.284 1.00 88.38 87 HIS A C 1
ATOM 675 O O . HIS A 1 87 ? 19.642 -8.133 -12.808 1.00 88.38 87 HIS A O 1
ATOM 681 N N . GLN A 1 88 ? 17.515 -8.830 -12.960 1.00 88.94 88 GLN A N 1
ATOM 682 C CA . GLN A 1 88 ? 17.339 -8.409 -14.355 1.00 88.94 88 GLN A CA 1
ATOM 683 C C . GLN A 1 88 ? 17.441 -6.884 -14.487 1.00 88.94 88 GLN A C 1
ATOM 685 O O . GLN A 1 88 ? 18.258 -6.392 -15.267 1.00 88.94 88 GLN A O 1
ATOM 690 N N . LEU A 1 89 ? 16.704 -6.150 -13.649 1.00 87.38 89 LEU A N 1
ATOM 691 C CA . LEU A 1 89 ? 16.692 -4.687 -13.594 1.00 87.38 89 LEU A CA 1
ATOM 692 C C . LEU A 1 89 ? 18.056 -4.084 -13.243 1.00 87.38 89 LEU A C 1
ATOM 694 O O . LEU A 1 89 ? 18.314 -2.949 -13.636 1.00 87.38 89 LEU A O 1
ATOM 698 N N . ASP A 1 90 ? 18.924 -4.811 -12.543 1.00 83.88 90 ASP A N 1
ATOM 699 C CA . ASP A 1 90 ? 20.287 -4.370 -12.225 1.00 83.88 90 ASP A CA 1
ATOM 700 C C . ASP A 1 90 ? 21.307 -4.768 -13.311 1.00 83.88 90 ASP A C 1
ATOM 702 O O . ASP A 1 90 ? 22.362 -4.146 -13.412 1.00 83.88 90 ASP A O 1
ATOM 706 N N . SER A 1 91 ? 21.003 -5.789 -14.125 1.00 80.88 91 SER A N 1
ATOM 707 C CA . SER A 1 91 ? 21.920 -6.355 -15.130 1.00 80.88 91 SER A CA 1
ATOM 708 C C . SER A 1 91 ? 21.747 -5.824 -16.556 1.00 80.88 91 SER A C 1
ATOM 710 O O . SER A 1 91 ? 22.707 -5.849 -17.322 1.00 80.88 91 SER A O 1
ATOM 712 N N . GLU A 1 92 ? 20.552 -5.371 -16.948 1.00 74.38 92 GLU A N 1
ATOM 713 C CA . GLU A 1 92 ? 20.337 -4.858 -18.306 1.00 74.38 92 GLU A CA 1
ATOM 714 C C . GLU A 1 92 ? 20.942 -3.452 -18.476 1.00 74.38 92 GLU A C 1
ATOM 716 O O . GLU A 1 92 ? 20.757 -2.572 -17.637 1.00 74.38 92 GLU A O 1
ATOM 721 N N . ASP A 1 93 ? 21.618 -3.193 -19.591 1.00 69.25 93 ASP A N 1
ATOM 722 C CA . ASP A 1 93 ? 22.064 -1.840 -19.926 1.00 69.25 93 ASP A CA 1
ATOM 723 C C . ASP A 1 93 ? 20.880 -0.917 -20.290 1.00 69.25 93 ASP A C 1
ATOM 725 O O . ASP A 1 93 ? 19.711 -1.317 -20.300 1.00 69.25 93 ASP A O 1
ATOM 729 N N . THR A 1 94 ? 21.193 0.361 -20.529 1.00 68.81 94 THR A N 1
ATOM 730 C CA . THR A 1 94 ? 20.266 1.445 -20.909 1.00 68.81 94 THR A CA 1
ATOM 731 C C . THR A 1 94 ? 19.117 0.965 -21.816 1.00 68.81 94 THR A C 1
ATOM 733 O O . THR A 1 94 ? 19.396 0.314 -22.824 1.00 68.81 94 THR A O 1
ATOM 736 N N . PRO A 1 95 ? 17.844 1.322 -21.530 1.00 79.44 95 PRO A N 1
ATOM 737 C CA . PRO A 1 95 ? 16.711 0.866 -22.331 1.00 79.44 95 PRO A CA 1
ATOM 738 C C . PRO A 1 95 ? 16.872 1.224 -23.812 1.00 79.44 95 PRO A C 1
ATOM 740 O O . PRO A 1 95 ? 17.129 2.381 -24.153 1.00 79.44 95 PRO A O 1
ATOM 743 N N . ALA A 1 96 ? 16.718 0.234 -24.691 1.00 83.19 96 ALA A N 1
ATOM 744 C CA . ALA A 1 96 ? 16.786 0.442 -26.131 1.00 83.19 96 ALA A CA 1
ATOM 745 C C . ALA A 1 96 ? 15.469 1.034 -26.645 1.00 83.19 96 ALA A C 1
ATOM 747 O O . ALA A 1 96 ? 14.401 0.474 -26.408 1.00 83.19 96 ALA A O 1
ATOM 748 N N . VAL A 1 97 ? 15.552 2.140 -27.385 1.00 85.38 97 VAL A N 1
ATOM 749 C CA . VAL A 1 97 ? 14.381 2.759 -28.015 1.00 85.38 97 VAL A CA 1
ATOM 750 C C . VAL A 1 97 ? 13.803 1.800 -29.068 1.00 85.38 97 VAL A C 1
ATOM 752 O O . VAL A 1 97 ? 14.550 1.360 -29.948 1.00 85.38 97 VAL A O 1
ATOM 755 N N . PRO A 1 98 ? 12.496 1.473 -29.033 1.00 88.25 98 PRO A N 1
ATOM 756 C CA . PRO A 1 98 ? 11.899 0.598 -30.027 1.00 88.25 98 PRO A CA 1
ATOM 757 C C . PRO A 1 98 ? 11.992 1.229 -31.414 1.00 88.25 98 PRO A C 1
ATOM 759 O O . PRO A 1 98 ? 11.796 2.433 -31.572 1.00 88.25 98 PRO A O 1
ATOM 762 N N . GLN A 1 99 ? 12.217 0.407 -32.441 1.00 85.81 99 GLN A N 1
ATOM 763 C CA . GLN A 1 99 ? 12.415 0.883 -33.815 1.00 85.81 99 GLN A CA 1
ATOM 764 C C . GLN A 1 99 ? 11.261 1.763 -34.324 1.00 85.81 99 GLN A C 1
ATOM 766 O O . GLN A 1 99 ? 11.492 2.691 -35.089 1.00 85.81 99 GLN A O 1
ATOM 771 N N . ALA A 1 100 ? 10.035 1.529 -33.843 1.00 85.38 100 ALA A N 1
ATOM 772 C CA . ALA A 1 100 ? 8.863 2.341 -34.169 1.00 85.38 100 ALA A CA 1
ATOM 773 C C . ALA A 1 100 ? 9.002 3.828 -33.778 1.00 85.38 100 ALA A C 1
ATOM 775 O O . ALA A 1 100 ? 8.330 4.665 -34.365 1.00 85.38 100 ALA A O 1
ATOM 776 N N . PHE A 1 101 ? 9.871 4.160 -32.817 1.00 87.56 101 PHE A N 1
ATOM 777 C CA . PHE A 1 101 ? 10.140 5.530 -32.371 1.00 87.56 101 PHE A CA 1
ATOM 778 C C . PHE A 1 101 ? 11.349 6.169 -33.072 1.00 87.56 101 PHE A C 1
ATOM 780 O O . PHE A 1 101 ? 11.606 7.350 -32.851 1.00 87.56 101 PHE A O 1
ATOM 787 N N . ALA A 1 102 ? 12.099 5.426 -33.898 1.00 83.75 102 ALA A N 1
ATOM 788 C CA . ALA A 1 102 ? 13.362 5.894 -34.480 1.00 83.75 102 ALA A CA 1
ATOM 789 C C . ALA A 1 102 ? 13.197 7.173 -35.320 1.00 83.75 102 ALA A C 1
ATOM 791 O O . ALA A 1 102 ? 14.039 8.067 -35.251 1.00 83.75 102 ALA A O 1
ATOM 792 N N . ASP A 1 103 ? 12.078 7.281 -36.037 1.00 88.31 103 ASP A N 1
ATOM 793 C CA . ASP A 1 103 ? 11.761 8.411 -36.917 1.00 88.31 103 ASP A CA 1
ATOM 794 C C . ASP A 1 103 ? 10.991 9.545 -36.200 1.00 88.31 103 ASP A C 1
ATOM 796 O O . ASP A 1 103 ? 10.651 10.555 -36.813 1.00 88.31 103 ASP A O 1
ATOM 800 N N . CYS A 1 104 ? 10.726 9.400 -34.895 1.00 89.62 104 CYS A N 1
ATOM 801 C CA . CYS A 1 104 ? 9.949 10.330 -34.070 1.00 89.62 104 CYS A CA 1
ATOM 802 C C . CYS A 1 104 ? 10.791 10.797 -32.861 1.00 89.62 104 CYS A C 1
ATOM 804 O O . CYS A 1 104 ? 10.646 10.251 -31.762 1.00 89.62 104 CYS A O 1
ATOM 806 N N . PRO A 1 105 ? 11.700 11.780 -33.027 1.00 88.44 105 PRO A N 1
ATOM 807 C CA . PRO A 1 105 ? 12.723 12.116 -32.027 1.00 88.44 105 PRO A CA 1
ATOM 808 C C . PRO A 1 105 ? 12.153 12.594 -30.681 1.00 88.44 105 PRO A C 1
ATOM 810 O O . PRO A 1 105 ? 12.673 12.224 -29.622 1.00 88.44 105 PRO A O 1
ATOM 813 N N . ASP A 1 106 ? 11.055 13.353 -30.700 1.00 90.62 106 ASP A N 1
ATOM 814 C CA . ASP A 1 106 ? 10.395 13.829 -29.479 1.00 90.62 106 ASP A CA 1
ATOM 815 C C . ASP A 1 106 ? 9.755 12.665 -28.708 1.00 90.62 106 ASP A C 1
ATOM 817 O O . ASP A 1 106 ? 9.946 12.519 -27.497 1.00 90.62 106 ASP A O 1
ATOM 821 N N . GLN A 1 107 ? 9.035 11.786 -29.410 1.00 91.62 107 GLN A N 1
ATOM 822 C CA . GLN A 1 107 ? 8.403 10.598 -28.835 1.00 91.62 107 GLN A CA 1
ATOM 823 C C . GLN A 1 107 ? 9.450 9.598 -28.333 1.00 91.62 107 GLN A C 1
ATOM 825 O O . GLN A 1 107 ? 9.265 9.022 -27.267 1.00 91.62 107 GLN A O 1
ATOM 830 N N . SER A 1 108 ? 10.559 9.427 -29.055 1.00 91.12 108 SER A N 1
ATOM 831 C CA . SER A 1 108 ? 11.712 8.615 -28.645 1.00 91.12 108 SER A CA 1
ATOM 832 C C . SER A 1 108 ? 12.317 9.111 -27.331 1.00 91.12 108 SER A C 1
ATOM 834 O O . SER A 1 108 ? 12.527 8.332 -26.399 1.00 91.12 108 SER A O 1
ATOM 836 N N . THR A 1 109 ? 12.524 10.426 -27.209 1.00 91.62 109 THR A N 1
ATOM 837 C CA . THR A 1 109 ? 13.054 11.035 -25.981 1.00 91.62 109 THR A CA 1
ATOM 838 C C . THR A 1 109 ? 12.093 10.849 -24.808 1.00 91.62 109 THR A C 1
ATOM 840 O O . THR A 1 109 ? 12.522 10.466 -23.717 1.00 91.62 109 THR A O 1
ATOM 843 N N . ARG A 1 110 ? 10.786 11.067 -25.029 1.00 92.50 110 ARG A N 1
ATOM 844 C CA . ARG A 1 110 ? 9.744 10.830 -24.015 1.00 92.50 110 ARG A CA 1
ATOM 845 C C . ARG A 1 110 ? 9.706 9.368 -23.580 1.00 92.50 110 ARG A C 1
ATOM 847 O O . ARG A 1 110 ? 9.737 9.113 -22.382 1.00 92.50 110 ARG A O 1
ATOM 854 N N . TRP A 1 111 ? 9.709 8.437 -24.532 1.00 93.19 111 TRP A N 1
ATOM 855 C CA . TRP A 1 111 ? 9.737 6.997 -24.273 1.00 93.19 111 TRP A CA 1
ATOM 856 C C . TRP A 1 111 ? 10.945 6.615 -23.416 1.00 93.19 111 TRP A C 1
ATOM 858 O O . TRP A 1 111 ? 10.800 5.974 -22.382 1.00 93.19 111 TRP A O 1
ATOM 868 N N . LEU A 1 112 ? 12.144 7.074 -23.791 1.00 92.19 112 LEU A N 1
ATOM 869 C CA . LEU A 1 112 ? 13.367 6.749 -23.059 1.00 92.19 112 LEU A CA 1
ATOM 870 C C . LEU A 1 112 ? 13.352 7.326 -21.637 1.00 92.19 112 LEU A C 1
ATOM 872 O O . LEU A 1 112 ? 13.841 6.689 -20.704 1.00 92.19 112 LEU A O 1
ATOM 876 N N . GLY A 1 113 ? 12.810 8.535 -21.470 1.00 92.25 113 GLY A N 1
ATOM 877 C CA . GLY A 1 113 ? 12.614 9.154 -20.161 1.00 92.25 113 GLY A CA 1
ATOM 878 C C . GLY A 1 113 ? 11.646 8.358 -19.285 1.00 92.25 113 GLY A C 1
ATOM 879 O O . GLY A 1 113 ? 11.992 8.022 -18.152 1.00 92.25 113 GLY A O 1
ATOM 880 N N . GLN A 1 114 ? 10.477 8.011 -19.828 1.00 93.62 114 GLN A N 1
ATOM 881 C CA . GLN A 1 114 ? 9.455 7.224 -19.137 1.00 93.62 114 GLN A CA 1
ATOM 882 C C . GLN A 1 114 ? 9.974 5.830 -18.767 1.00 93.62 114 GLN A C 1
ATOM 884 O O . GLN A 1 114 ? 9.833 5.415 -17.623 1.00 93.62 114 GLN A O 1
ATOM 889 N N . GLU A 1 115 ? 10.663 5.135 -19.672 1.00 92.75 115 GLU A N 1
ATOM 890 C CA . GLU A 1 115 ? 11.196 3.793 -19.416 1.00 92.75 115 GLU A CA 1
ATOM 891 C C . GLU A 1 115 ? 12.254 3.791 -18.300 1.00 92.75 115 GLU A C 1
ATOM 893 O O . GLU A 1 115 ? 12.247 2.927 -17.422 1.00 92.75 115 GLU A O 1
ATOM 898 N N . LYS A 1 116 ? 13.135 4.802 -18.263 1.00 91.56 116 LYS A N 1
ATOM 899 C CA . LYS A 1 116 ? 14.092 4.975 -17.155 1.00 91.56 116 LYS A CA 1
ATOM 900 C C . LYS A 1 116 ? 13.383 5.190 -15.818 1.00 91.56 116 LYS A C 1
ATOM 902 O O . LYS A 1 116 ? 13.799 4.612 -14.813 1.00 91.56 116 LYS A O 1
ATOM 907 N N . GLN A 1 117 ? 12.327 6.004 -15.802 1.00 93.31 117 GLN A N 1
ATOM 908 C CA . GLN A 1 117 ? 11.521 6.239 -14.603 1.00 93.31 117 GLN A CA 1
ATOM 909 C C . GLN A 1 117 ? 10.794 4.966 -14.158 1.00 93.31 117 GLN A C 1
ATOM 911 O O . GLN A 1 117 ? 10.894 4.610 -12.987 1.00 93.31 117 GLN A O 1
ATOM 916 N N . ILE A 1 118 ? 10.152 4.237 -15.081 1.00 93.69 118 ILE A N 1
ATOM 917 C CA . ILE A 1 118 ? 9.476 2.957 -14.807 1.00 93.69 118 ILE A CA 1
ATOM 918 C C . ILE A 1 118 ? 10.464 1.989 -14.169 1.00 93.69 118 ILE A C 1
ATOM 920 O O . ILE A 1 118 ? 10.179 1.407 -13.126 1.00 93.69 118 ILE A O 1
ATOM 924 N N . ARG A 1 119 ? 11.648 1.844 -14.768 1.00 92.25 119 AR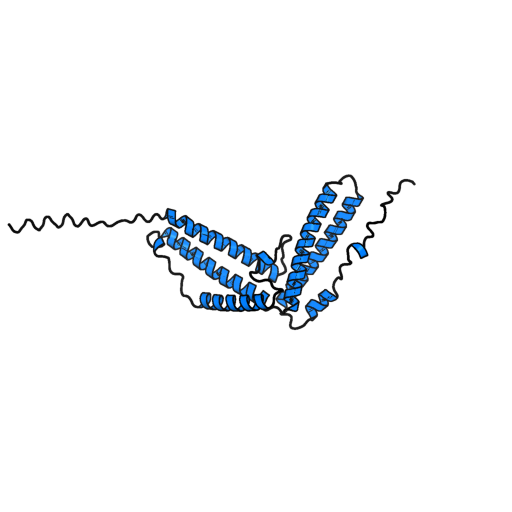G A N 1
ATOM 925 C CA . ARG A 1 119 ? 12.686 0.941 -14.278 1.00 92.25 119 ARG A CA 1
ATOM 926 C C . ARG A 1 119 ? 13.142 1.301 -12.866 1.00 92.25 119 ARG A C 1
ATOM 928 O O . ARG A 1 119 ? 13.200 0.429 -12.002 1.00 92.25 119 ARG A O 1
ATOM 935 N N . SER A 1 120 ? 13.426 2.580 -12.622 1.00 92.19 120 SER A N 1
ATOM 936 C CA . SER A 1 120 ? 13.839 3.062 -11.302 1.00 92.19 120 SER A CA 1
ATOM 937 C C . SER A 1 120 ? 12.739 2.871 -10.254 1.00 92.19 120 SER A C 1
ATOM 939 O O . SER A 1 120 ? 13.016 2.381 -9.159 1.00 92.19 120 SER A O 1
ATOM 941 N N . LEU A 1 121 ? 11.486 3.187 -10.595 1.00 94.62 121 LEU A N 1
ATOM 942 C CA . LEU A 1 121 ? 10.342 2.987 -9.708 1.00 94.62 121 LEU A CA 1
ATOM 943 C C . LEU A 1 121 ? 10.120 1.508 -9.401 1.00 94.62 121 LEU A C 1
ATOM 945 O O . LEU A 1 121 ? 9.953 1.176 -8.232 1.00 94.62 121 LEU A O 1
ATOM 949 N N . ARG A 1 122 ? 10.204 0.614 -10.395 1.00 94.94 122 ARG A N 1
ATOM 950 C CA . ARG A 1 122 ? 10.137 -0.841 -10.173 1.00 94.94 122 ARG A CA 1
ATOM 951 C C . ARG A 1 122 ? 11.214 -1.321 -9.213 1.00 94.94 122 ARG A C 1
ATOM 953 O O . ARG A 1 122 ? 10.899 -2.053 -8.289 1.00 94.94 122 ARG A O 1
ATOM 960 N N . GLN A 1 123 ? 12.461 -0.868 -9.356 1.00 93.38 123 GLN A N 1
ATOM 961 C CA . GLN A 1 123 ? 13.520 -1.230 -8.404 1.00 93.38 123 GLN A CA 1
ATOM 962 C C . GLN A 1 123 ? 13.186 -0.786 -6.973 1.00 93.38 123 GLN A C 1
ATOM 964 O O . GLN A 1 123 ? 13.455 -1.513 -6.019 1.00 93.38 123 GLN A O 1
ATOM 969 N N . VAL A 1 124 ? 12.618 0.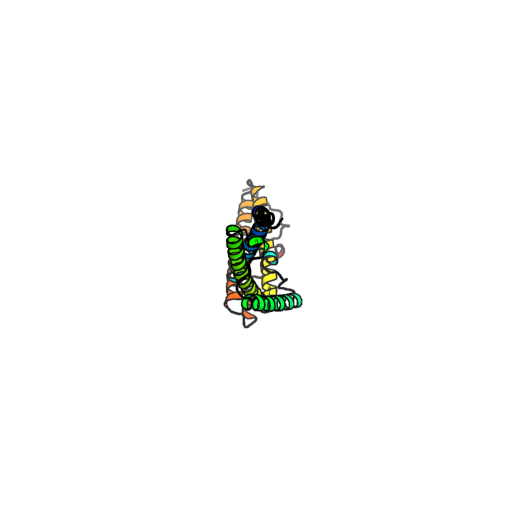411 -6.798 1.00 94.38 124 VAL A N 1
ATOM 970 C CA . VAL A 1 124 ? 12.209 0.899 -5.473 1.00 94.38 124 VAL A CA 1
ATOM 971 C C . VAL A 1 124 ? 11.031 0.085 -4.937 1.00 94.38 124 VAL A C 1
ATOM 973 O O . VAL A 1 124 ? 11.115 -0.418 -3.821 1.00 94.38 124 VAL A O 1
ATOM 976 N N . VAL A 1 125 ? 9.971 -0.096 -5.728 1.00 95.31 125 VAL A N 1
ATOM 977 C CA . VAL A 1 125 ? 8.788 -0.892 -5.362 1.00 95.31 125 VAL A CA 1
ATOM 978 C C . VAL A 1 125 ? 9.191 -2.319 -4.991 1.00 95.31 125 VAL A C 1
ATOM 980 O O . VAL A 1 125 ? 8.828 -2.783 -3.913 1.00 95.31 125 VAL A O 1
ATOM 983 N N . ASN A 1 126 ? 10.023 -2.976 -5.801 1.00 94.88 126 ASN A N 1
ATOM 984 C CA . ASN A 1 126 ? 10.504 -4.333 -5.544 1.00 94.88 126 ASN A CA 1
ATOM 985 C C . ASN A 1 126 ? 11.272 -4.414 -4.224 1.00 94.88 126 ASN A C 1
ATOM 987 O O . ASN A 1 126 ? 11.052 -5.338 -3.444 1.00 94.88 126 ASN A O 1
ATOM 991 N N . LYS A 1 127 ? 12.131 -3.432 -3.922 1.00 92.62 127 LYS A N 1
ATOM 992 C CA . LYS A 1 127 ? 12.835 -3.364 -2.631 1.00 92.62 127 LYS A CA 1
ATOM 993 C C . LYS A 1 127 ? 11.870 -3.219 -1.454 1.00 92.62 127 LYS A C 1
ATOM 995 O O . LYS A 1 127 ? 12.029 -3.936 -0.470 1.00 92.62 127 LYS A O 1
ATOM 1000 N N . LEU A 1 128 ? 10.873 -2.339 -1.552 1.00 93.12 128 LEU A N 1
ATOM 1001 C CA . LEU A 1 128 ? 9.880 -2.137 -0.489 1.00 93.12 128 LEU A CA 1
ATOM 1002 C C . LEU A 1 128 ? 9.009 -3.391 -0.283 1.00 93.12 128 LEU A C 1
ATOM 1004 O O . LEU A 1 128 ? 8.789 -3.814 0.851 1.00 93.12 128 LEU A O 1
ATOM 1008 N N . GLN A 1 129 ? 8.570 -4.044 -1.363 1.00 94.62 129 GLN A N 1
ATOM 1009 C CA . GLN A 1 129 ? 7.832 -5.307 -1.269 1.00 94.62 129 GLN A CA 1
ATOM 1010 C C . GLN A 1 129 ? 8.679 -6.424 -0.647 1.00 94.62 129 GLN A C 1
ATOM 1012 O O . GLN A 1 129 ? 8.205 -7.149 0.227 1.00 94.62 129 GLN A O 1
ATOM 1017 N N . LEU A 1 130 ? 9.949 -6.547 -1.051 1.00 92.88 130 LEU A N 1
ATOM 1018 C CA . LEU A 1 130 ? 10.869 -7.528 -0.474 1.00 92.88 130 LEU A CA 1
ATOM 1019 C C . LEU A 1 130 ? 11.037 -7.324 1.034 1.00 92.88 130 LEU A C 1
ATOM 1021 O O . LEU A 1 130 ? 10.977 -8.306 1.770 1.00 92.88 130 LEU A O 1
ATOM 1025 N N . GLN A 1 131 ? 11.146 -6.077 1.503 1.00 90.81 131 GLN A N 1
ATOM 1026 C CA . GLN A 1 131 ? 11.192 -5.777 2.938 1.00 90.81 131 GLN A CA 1
ATOM 1027 C C . GLN A 1 131 ? 9.961 -6.322 3.680 1.00 90.81 131 GLN A C 1
ATOM 1029 O O . GLN A 1 131 ? 10.111 -6.953 4.726 1.00 90.81 131 GLN A O 1
ATOM 1034 N N . LEU A 1 132 ? 8.752 -6.155 3.129 1.00 90.50 132 LEU A N 1
ATOM 1035 C CA . LEU A 1 132 ? 7.523 -6.710 3.715 1.00 90.50 132 LEU A CA 1
ATOM 1036 C C . LEU A 1 132 ? 7.511 -8.245 3.699 1.00 90.50 132 LEU A C 1
ATOM 1038 O O . LEU A 1 132 ? 7.117 -8.882 4.680 1.00 90.50 132 LEU A O 1
ATOM 1042 N N . TYR A 1 133 ? 7.952 -8.859 2.601 1.00 92.44 133 TYR A N 1
ATOM 1043 C CA . TYR A 1 133 ? 7.989 -10.316 2.458 1.00 92.44 133 TYR A CA 1
ATOM 1044 C C . TYR A 1 133 ? 9.049 -10.973 3.348 1.00 92.44 133 TYR A C 1
ATOM 1046 O O . TYR A 1 133 ? 8.868 -12.124 3.758 1.00 92.44 133 TYR A O 1
ATOM 1054 N N . GLU A 1 134 ? 10.117 -10.258 3.696 1.00 89.69 134 GLU A N 1
ATOM 1055 C CA . GLU A 1 134 ? 11.183 -10.712 4.595 1.00 89.69 134 GLU A CA 1
ATOM 1056 C C . GLU A 1 134 ? 10.816 -10.639 6.082 1.00 89.69 134 GLU A C 1
ATOM 1058 O O . GLU A 1 134 ? 11.455 -11.312 6.895 1.00 89.69 134 GLU A O 1
ATOM 1063 N N . LEU A 1 135 ? 9.752 -9.914 6.447 1.00 84.69 135 LEU A N 1
ATOM 1064 C CA . LEU A 1 135 ? 9.258 -9.882 7.823 1.00 84.69 135 LEU A CA 1
ATOM 1065 C C . LEU A 1 135 ? 8.960 -11.299 8.351 1.00 84.69 135 LEU A C 1
ATOM 1067 O O . LEU A 1 135 ? 8.484 -12.159 7.602 1.00 84.69 135 LEU A O 1
ATOM 1071 N N . PRO A 1 136 ? 9.140 -11.570 9.656 1.00 82.81 136 PRO A N 1
ATOM 1072 C CA . PRO A 1 136 ? 8.714 -12.833 10.250 1.00 82.81 136 PRO A CA 1
ATOM 1073 C C . PRO A 1 136 ? 7.237 -13.132 9.958 1.00 82.81 136 PRO A C 1
ATOM 1075 O O . PRO A 1 136 ? 6.403 -12.227 9.923 1.00 82.81 136 PRO A O 1
ATOM 1078 N N . ARG A 1 137 ? 6.877 -14.416 9.799 1.00 81.81 137 ARG A N 1
ATOM 1079 C CA . ARG A 1 137 ? 5.489 -14.825 9.492 1.00 81.81 137 ARG A CA 1
ATOM 1080 C C . ARG A 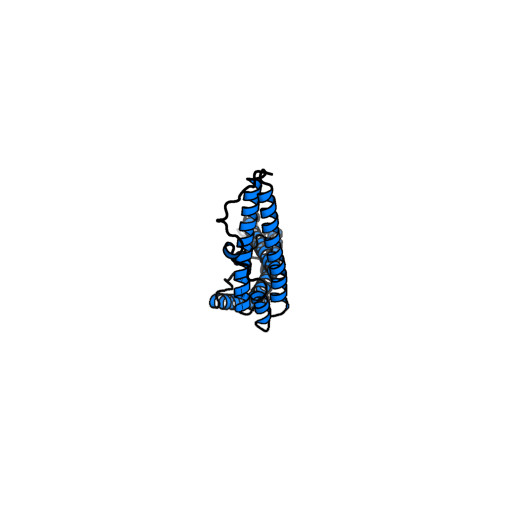1 137 ? 4.472 -14.221 10.464 1.00 81.81 137 ARG A C 1
ATOM 1082 O O . ARG A 1 137 ? 3.425 -13.762 10.028 1.00 81.81 137 ARG A O 1
ATOM 1089 N N . ALA A 1 138 ? 4.782 -14.213 11.760 1.00 75.81 138 ALA A N 1
ATOM 1090 C CA . ALA A 1 138 ? 3.905 -13.639 12.778 1.00 75.81 138 ALA A CA 1
ATOM 1091 C C . ALA A 1 138 ? 3.645 -12.141 12.543 1.00 75.81 138 ALA A C 1
ATOM 1093 O O . ALA A 1 138 ? 2.509 -11.696 12.656 1.00 75.81 138 ALA A O 1
ATOM 1094 N N . SER A 1 139 ? 4.674 -11.388 12.149 1.00 81.00 139 SER A N 1
ATOM 1095 C CA . SER A 1 139 ? 4.567 -9.962 11.827 1.00 81.00 139 SER A CA 1
ATOM 1096 C C . SER A 1 139 ? 3.738 -9.720 10.568 1.00 81.00 139 SER A C 1
ATOM 1098 O O . SER A 1 139 ? 2.889 -8.837 10.563 1.00 81.00 139 SER A O 1
ATOM 1100 N N . ARG A 1 140 ? 3.918 -10.540 9.523 1.00 85.56 140 ARG A N 1
ATOM 1101 C CA . ARG A 1 140 ? 3.084 -10.470 8.312 1.00 85.56 140 ARG A CA 1
ATOM 1102 C C . ARG A 1 140 ? 1.609 -10.762 8.601 1.00 85.56 140 ARG A C 1
ATOM 1104 O O . ARG A 1 140 ? 0.743 -10.048 8.115 1.00 85.56 140 ARG A O 1
ATOM 1111 N N . LEU A 1 141 ? 1.320 -11.766 9.432 1.00 82.06 141 LEU A N 1
ATOM 1112 C CA . LEU A 1 141 ? -0.051 -12.079 9.855 1.00 82.06 141 LEU A CA 1
ATOM 1113 C C . LEU A 1 141 ? -0.678 -10.944 10.672 1.00 82.06 141 LEU A C 1
ATOM 1115 O O . LEU A 1 141 ? -1.833 -10.594 10.446 1.00 82.06 141 LEU A O 1
ATOM 1119 N N . ALA A 1 142 ? 0.082 -10.362 11.602 1.00 80.81 142 ALA A N 1
ATOM 1120 C CA . ALA A 1 142 ? -0.370 -9.198 12.353 1.00 80.81 142 ALA A CA 1
ATOM 1121 C C . ALA A 1 142 ? -0.671 -8.026 11.408 1.00 80.81 142 ALA A C 1
ATOM 1123 O O . ALA A 1 142 ? -1.729 -7.423 11.519 1.00 80.81 142 ALA A O 1
ATOM 1124 N N . LEU A 1 143 ? 0.194 -7.767 10.421 1.00 85.38 143 LEU A N 1
ATOM 1125 C CA . LEU A 1 143 ? -0.001 -6.702 9.436 1.00 85.38 143 LEU A CA 1
ATOM 1126 C C . LEU A 1 143 ? -1.309 -6.867 8.651 1.00 85.38 143 LEU A C 1
ATOM 1128 O O . LEU A 1 143 ? -2.061 -5.906 8.516 1.00 85.38 143 LEU A O 1
ATOM 1132 N N . VAL A 1 144 ? -1.614 -8.085 8.190 1.00 87.19 144 VAL A N 1
ATOM 1133 C CA . VAL A 1 144 ? -2.886 -8.386 7.507 1.00 87.19 144 VAL A CA 1
ATOM 1134 C C . VAL A 1 144 ? -4.080 -8.131 8.424 1.00 87.19 144 VAL A C 1
ATOM 1136 O O . VAL A 1 144 ? -5.048 -7.490 8.010 1.00 87.19 144 VAL A O 1
ATOM 1139 N N . ARG A 1 145 ? -4.011 -8.591 9.679 1.00 84.06 145 ARG A N 1
ATOM 1140 C CA . ARG A 1 145 ? -5.081 -8.390 10.664 1.00 84.06 145 ARG A CA 1
ATOM 1141 C C . ARG A 1 145 ? -5.324 -6.907 10.933 1.00 84.06 145 ARG A C 1
ATOM 1143 O O . ARG A 1 145 ? -6.464 -6.461 10.831 1.00 84.06 145 ARG A O 1
ATOM 1150 N N . GLU A 1 146 ? -4.275 -6.151 11.244 1.00 84.38 146 GLU A N 1
ATOM 1151 C CA . GLU A 1 146 ? -4.409 -4.729 11.567 1.00 84.38 146 GLU A CA 1
ATOM 1152 C C . GLU A 1 146 ? -4.862 -3.915 10.349 1.00 84.38 146 GLU A C 1
ATOM 1154 O O . GLU A 1 146 ? -5.722 -3.050 10.486 1.00 84.38 146 GLU A O 1
ATOM 1159 N N . ALA A 1 147 ? -4.384 -4.224 9.139 1.00 87.50 147 ALA A N 1
ATOM 1160 C CA . ALA A 1 147 ? -4.866 -3.566 7.924 1.00 87.50 147 ALA A CA 1
ATOM 1161 C C . ALA A 1 147 ? -6.354 -3.862 7.649 1.00 87.50 147 ALA A C 1
ATOM 1163 O O . ALA A 1 147 ? -7.106 -2.969 7.264 1.00 87.50 147 ALA A O 1
ATOM 1164 N N . THR A 1 148 ? -6.810 -5.090 7.907 1.00 85.94 148 THR A N 1
ATOM 1165 C CA . THR A 1 148 ? -8.234 -5.455 7.780 1.00 85.94 148 THR A CA 1
ATOM 1166 C C . THR A 1 148 ? -9.090 -4.719 8.817 1.00 85.94 148 THR A C 1
ATOM 1168 O O . THR A 1 148 ? -10.163 -4.188 8.507 1.00 85.94 148 THR A O 1
ATOM 1171 N N . GLN A 1 149 ? -8.609 -4.636 10.061 1.00 85.38 149 GLN A N 1
ATOM 1172 C CA . GLN A 1 149 ? -9.285 -3.893 11.124 1.00 85.38 149 GLN A CA 1
ATOM 1173 C C . GLN A 1 149 ? -9.333 -2.392 10.808 1.00 85.38 149 GLN A C 1
ATOM 1175 O O . GLN A 1 149 ? -10.362 -1.752 11.014 1.00 85.38 149 GLN A O 1
ATOM 1180 N N . TRP A 1 150 ? -8.263 -1.839 10.237 1.00 88.75 150 TRP A N 1
ATOM 1181 C CA . TRP A 1 150 ? -8.190 -0.446 9.806 1.00 88.75 150 TRP A CA 1
ATOM 1182 C C . TRP A 1 150 ? -9.308 -0.074 8.828 1.00 88.75 150 TRP A C 1
ATOM 1184 O O . TRP A 1 150 ? -10.000 0.930 9.026 1.00 88.75 150 TRP A O 1
ATOM 1194 N N . GLN A 1 151 ? -9.521 -0.913 7.811 1.00 87.56 151 GLN A N 1
ATOM 1195 C CA . GLN A 1 151 ? -10.600 -0.750 6.834 1.00 87.56 151 GLN A CA 1
ATOM 1196 C C . GLN A 1 151 ? -11.975 -0.853 7.489 1.00 87.56 151 GLN A C 1
ATOM 1198 O O . GLN A 1 151 ? -12.837 -0.005 7.264 1.00 87.56 151 GLN A O 1
ATOM 1203 N N . THR A 1 152 ? -12.157 -1.850 8.358 1.00 87.38 152 THR A N 1
ATOM 1204 C CA . THR A 1 152 ? -13.408 -2.052 9.099 1.00 87.38 152 THR A CA 1
ATOM 1205 C C . THR A 1 152 ? -13.765 -0.811 9.919 1.00 87.38 152 THR A C 1
ATOM 1207 O O . THR A 1 152 ? -14.900 -0.335 9.880 1.00 87.38 152 THR A O 1
ATOM 1210 N N . LEU A 1 153 ? -12.786 -0.233 10.618 1.00 88.38 153 LEU A N 1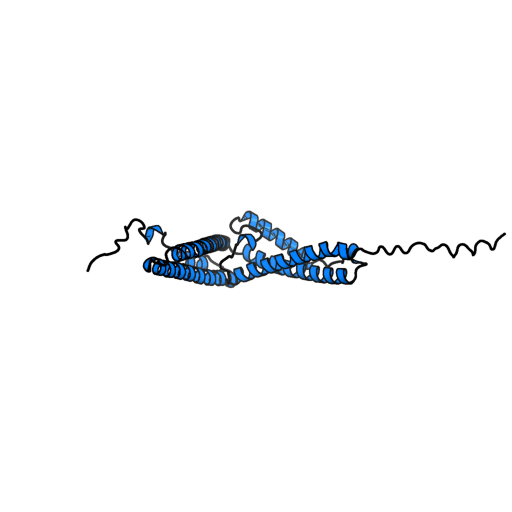
ATOM 1211 C CA . LEU A 1 153 ? -12.978 0.988 11.396 1.00 88.38 153 LEU A CA 1
ATOM 1212 C C . LEU A 1 153 ? -13.188 2.225 10.519 1.00 88.38 153 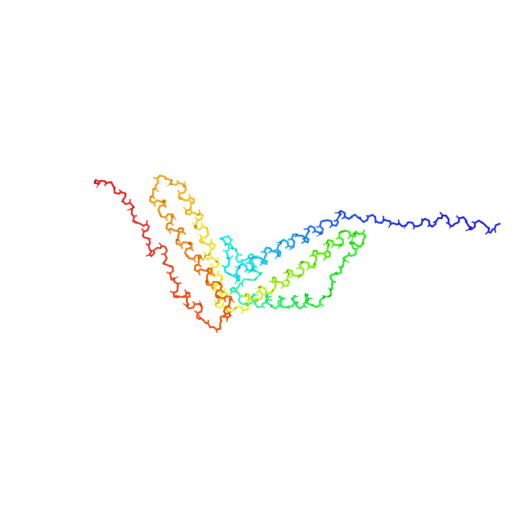LEU A C 1
ATOM 1214 O O . LEU A 1 153 ? -13.886 3.148 10.936 1.00 88.38 153 LEU A O 1
ATOM 1218 N N . ASN A 1 154 ? -12.648 2.249 9.298 1.00 89.19 154 ASN A N 1
ATOM 1219 C CA . ASN A 1 154 ? -12.952 3.306 8.337 1.00 89.19 154 ASN A CA 1
ATOM 1220 C C . ASN A 1 154 ? -14.424 3.298 7.925 1.00 89.19 154 ASN A C 1
ATOM 1222 O O . ASN A 1 154 ? -15.091 4.331 7.985 1.00 89.19 154 ASN A O 1
ATOM 1226 N N . THR A 1 155 ? -14.948 2.123 7.583 1.00 89.31 155 THR A N 1
ATOM 1227 C CA . THR A 1 155 ? -16.367 1.951 7.260 1.00 89.31 155 THR A CA 1
ATOM 1228 C C . THR A 1 155 ? -17.258 2.259 8.462 1.00 89.31 155 THR A C 1
ATOM 1230 O O . THR A 1 155 ? -18.280 2.931 8.309 1.00 89.31 155 THR A O 1
ATOM 1233 N N . LEU A 1 156 ? -16.867 1.827 9.668 1.00 88.69 156 LEU A N 1
ATOM 1234 C CA . LEU A 1 156 ? -17.602 2.136 10.896 1.00 88.69 156 LEU A CA 1
ATOM 1235 C C . LEU A 1 156 ? -17.654 3.644 11.158 1.00 88.69 156 LEU A C 1
ATOM 1237 O O . LEU A 1 156 ? -18.729 4.164 11.431 1.00 88.69 156 LEU A O 1
ATOM 1241 N N . SER A 1 157 ? -16.526 4.348 11.028 1.00 89.44 157 SER A N 1
ATOM 1242 C CA . SER A 1 157 ? -16.454 5.806 11.186 1.00 89.44 157 SER A CA 1
ATOM 1243 C C . SER A 1 157 ? -17.429 6.524 10.246 1.00 89.44 157 SER A C 1
ATOM 1245 O O . SER A 1 157 ? -18.246 7.326 10.700 1.00 89.44 157 SER A O 1
ATOM 1247 N N . ALA A 1 158 ? -17.437 6.155 8.959 1.00 90.56 158 ALA A N 1
ATOM 1248 C CA . ALA A 1 158 ? -18.375 6.709 7.982 1.00 90.56 158 ALA A CA 1
ATOM 1249 C C . ALA A 1 158 ? -19.844 6.392 8.324 1.00 90.56 158 ALA A C 1
ATOM 1251 O O . ALA A 1 158 ? -20.718 7.249 8.189 1.00 90.56 158 ALA A O 1
ATOM 1252 N N . THR A 1 159 ? -20.116 5.176 8.806 1.00 91.19 159 THR A N 1
ATOM 1253 C CA . THR A 1 159 ? -21.467 4.738 9.192 1.00 91.19 159 THR A CA 1
ATOM 1254 C C . THR A 1 159 ? -21.976 5.498 10.415 1.00 91.19 159 THR A C 1
ATOM 1256 O O . THR A 1 159 ? -23.110 5.969 10.417 1.00 91.19 159 THR A O 1
ATOM 1259 N N . VAL A 1 160 ? -21.139 5.654 11.443 1.00 90.44 160 VAL A N 1
ATOM 1260 C CA . VAL A 1 160 ? -21.470 6.382 12.676 1.00 90.44 160 VAL A CA 1
ATOM 1261 C C . VAL A 1 160 ? -21.679 7.865 12.388 1.00 90.44 160 VAL A C 1
ATOM 1263 O O . VAL A 1 160 ? -22.627 8.449 12.907 1.00 90.44 160 VAL A O 1
ATOM 1266 N N . GLN A 1 161 ? -20.850 8.456 11.522 1.00 92.94 161 GLN A N 1
ATOM 1267 C CA . GLN A 1 161 ? -21.038 9.832 11.072 1.00 92.94 161 GLN A CA 1
ATOM 1268 C C . GLN A 1 161 ? -22.389 9.999 10.371 1.00 92.94 161 GLN A C 1
ATOM 1270 O O . GLN A 1 161 ? -23.191 10.829 10.781 1.00 92.94 161 GLN A O 1
ATOM 1275 N N . SER A 1 162 ? -22.681 9.155 9.378 1.00 92.62 162 SER A N 1
ATOM 1276 C CA . SER A 1 162 ? -23.949 9.220 8.647 1.00 92.62 162 SER A CA 1
ATOM 1277 C C . SER A 1 162 ? -25.162 8.977 9.551 1.00 92.62 162 SER A C 1
ATOM 1279 O O . SER A 1 162 ? -26.193 9.626 9.387 1.00 92.62 162 SER A O 1
ATOM 1281 N N . TRP A 1 163 ? -25.058 8.068 10.524 1.00 92.00 163 TRP A N 1
ATOM 1282 C CA . TRP A 1 163 ? -26.107 7.842 11.516 1.00 92.00 163 TRP A CA 1
ATOM 1283 C C . TRP A 1 163 ? -26.373 9.091 12.364 1.00 92.00 163 TRP A C 1
ATOM 1285 O O . TRP A 1 163 ? -27.536 9.463 12.530 1.00 92.00 163 TRP A O 1
ATOM 1295 N N . ALA A 1 164 ? -25.321 9.753 12.851 1.00 92.62 164 ALA A N 1
ATOM 1296 C CA . ALA A 1 164 ? -25.450 10.971 13.643 1.00 92.62 164 ALA A CA 1
ATOM 1297 C C . ALA A 1 164 ? -25.997 12.148 12.823 1.00 92.62 164 ALA A C 1
ATOM 1299 O O . ALA A 1 164 ? -26.851 12.884 13.313 1.00 92.62 164 ALA A O 1
ATOM 1300 N N . ASP A 1 165 ? -25.574 12.289 11.566 1.00 93.94 165 ASP A N 1
ATOM 1301 C CA . ASP A 1 165 ? -26.066 13.335 10.660 1.00 93.94 165 ASP A CA 1
ATOM 1302 C C . ASP A 1 165 ? -27.573 13.195 10.372 1.00 93.94 165 ASP A C 1
ATOM 1304 O O . ASP A 1 165 ? -28.252 14.189 10.123 1.00 93.94 165 ASP A O 1
ATOM 1308 N N . ASN A 1 166 ? -28.108 11.970 10.442 1.00 95.06 166 ASN A N 1
ATOM 1309 C CA . ASN A 1 166 ? -29.531 11.673 10.254 1.00 95.06 166 ASN A CA 1
ATOM 1310 C C . ASN A 1 166 ? -30.387 11.851 11.524 1.00 95.06 166 ASN A C 1
ATOM 1312 O O . ASN A 1 166 ? -31.606 11.743 11.427 1.00 95.06 166 ASN A O 1
ATOM 1316 N N . HIS A 1 167 ? -29.774 12.109 12.684 1.00 91.62 167 HIS A N 1
ATOM 1317 C CA . HIS A 1 167 ? -30.464 12.339 13.963 1.00 91.62 167 HIS A CA 1
ATOM 1318 C C . HIS A 1 167 ? -29.922 13.604 14.666 1.00 91.62 167 HIS A C 1
ATOM 1320 O O . HIS A 1 167 ? -29.425 13.532 15.800 1.00 91.62 167 HIS A O 1
ATOM 1326 N N . PRO A 1 168 ? -29.942 14.779 14.007 1.00 93.31 168 PRO A N 1
ATOM 1327 C CA . PRO A 1 168 ? -29.393 16.017 14.568 1.00 93.31 168 PRO A CA 1
ATOM 1328 C C . PRO A 1 168 ? -30.139 16.499 15.822 1.00 93.31 168 PRO A C 1
ATOM 1330 O O . PRO A 1 168 ? -29.579 17.232 16.634 1.00 93.31 168 PRO A O 1
ATOM 1333 N N . GLU A 1 169 ? -31.395 16.093 15.991 1.00 94.56 169 GLU A N 1
ATOM 1334 C CA . GLU A 1 169 ? -32.264 16.457 17.107 1.00 94.56 169 GLU A CA 1
ATOM 1335 C C . GLU A 1 169 ? -31.937 15.744 18.427 1.00 94.56 169 GLU A C 1
ATOM 1337 O O . GLU A 1 169 ? -32.482 16.132 19.459 1.00 94.56 169 GLU A O 1
ATOM 1342 N N . HIS A 1 170 ? -31.047 14.746 18.408 1.00 90.31 170 HIS A N 1
ATOM 1343 C CA . HIS A 1 170 ? -30.681 13.921 19.561 1.00 90.31 170 HIS A CA 1
ATOM 1344 C C . HIS A 1 170 ? -29.250 14.231 20.053 1.00 90.31 170 HIS A C 1
ATOM 1346 O O . HIS A 1 170 ? -28.278 13.680 19.526 1.00 90.31 170 HIS A O 1
ATOM 1352 N N . PRO A 1 171 ? -29.062 15.085 21.082 1.00 90.81 171 PRO A N 1
ATOM 1353 C CA . PRO A 1 171 ? -27.736 15.417 21.615 1.00 90.81 171 PRO A CA 1
ATOM 1354 C C . PRO A 1 171 ? -26.943 14.199 22.113 1.00 90.81 171 PRO A C 1
ATOM 1356 O O . PRO A 1 171 ? -25.717 14.165 22.001 1.00 90.81 171 PRO A O 1
ATOM 1359 N N . GLU A 1 172 ? -27.630 13.186 22.638 1.00 90.31 172 GLU A N 1
ATOM 1360 C CA . GLU A 1 172 ? -27.048 11.916 23.072 1.00 90.31 172 GLU A CA 1
ATOM 1361 C C . GLU A 1 172 ? -26.386 11.152 21.916 1.00 90.31 172 GLU A C 1
ATOM 1363 O O . GLU A 1 172 ? -25.288 10.618 22.081 1.00 90.31 172 GLU A O 1
ATOM 1368 N N . VAL A 1 173 ? -26.989 11.186 20.722 1.00 89.19 173 VAL A N 1
ATOM 1369 C CA . VAL A 1 173 ? -26.439 10.582 19.500 1.00 89.19 173 VAL A CA 1
ATOM 1370 C C . VAL A 1 173 ? -25.148 11.290 19.090 1.00 89.19 173 VAL A C 1
ATOM 1372 O O . VAL A 1 173 ? -24.145 10.637 18.803 1.00 89.19 173 VAL A O 1
ATOM 1375 N N . GLN A 1 174 ? -25.129 12.624 19.162 1.00 91.00 174 GLN A N 1
ATOM 1376 C CA . GLN A 1 174 ? -23.937 13.433 18.877 1.00 91.00 174 GLN A CA 1
ATOM 1377 C C . GLN A 1 174 ? -22.821 13.227 19.915 1.00 91.00 174 GLN A C 1
ATOM 1379 O O . GLN A 1 174 ? -21.634 13.354 19.610 1.00 91.00 174 GLN A O 1
ATOM 1384 N N . SER A 1 175 ? -23.166 12.939 21.174 1.00 89.19 175 SER A N 1
ATOM 1385 C CA . SER A 1 175 ? -22.170 12.581 22.192 1.00 89.19 175 SER A CA 1
ATOM 1386 C C . SER A 1 175 ? -21.549 11.219 21.900 1.00 89.19 175 SER A C 1
ATOM 1388 O O . SER A 1 175 ? -20.324 11.111 21.835 1.00 89.19 175 SER A O 1
ATOM 1390 N N . LEU A 1 176 ? -22.382 10.207 21.641 1.00 85.69 176 LEU A N 1
ATOM 1391 C CA . LEU A 1 176 ? -21.919 8.852 21.360 1.00 85.69 176 LEU A CA 1
ATOM 1392 C C . LEU A 1 176 ? -21.074 8.784 20.080 1.00 85.69 176 LEU A C 1
ATOM 1394 O O . LEU A 1 176 ? -20.034 8.128 20.065 1.00 85.69 176 LEU A O 1
ATOM 1398 N N . GLN A 1 177 ? -21.465 9.498 19.020 1.00 92.25 177 GLN A N 1
ATOM 1399 C CA . GLN A 1 177 ? -20.672 9.585 17.790 1.00 92.25 177 GLN A CA 1
ATOM 1400 C C . GLN A 1 177 ? -19.270 10.149 18.060 1.00 92.25 177 GLN A C 1
ATOM 1402 O O . GLN A 1 177 ? -18.287 9.548 17.623 1.00 92.25 177 GLN A O 1
ATOM 1407 N N . ARG A 1 178 ? -19.141 11.233 18.835 1.00 90.38 178 ARG A N 1
ATOM 1408 C CA . ARG A 1 178 ? -17.825 11.783 19.208 1.00 90.38 178 ARG A CA 1
ATOM 1409 C C . ARG A 1 178 ? -16.974 10.790 19.996 1.00 90.38 178 ARG A C 1
ATOM 1411 O O . ARG A 1 178 ? -15.780 10.684 19.725 1.00 90.38 178 ARG A O 1
ATOM 1418 N N . GLU A 1 179 ? -17.565 10.059 20.938 1.00 87.56 179 GLU A N 1
ATOM 1419 C CA . GLU A 1 179 ? -16.853 9.043 21.725 1.00 87.56 179 GLU A CA 1
ATOM 1420 C C . GLU A 1 179 ? -16.353 7.887 20.851 1.00 87.56 179 GLU A C 1
ATOM 1422 O O . GLU A 1 179 ? -15.184 7.504 20.944 1.00 87.56 179 GLU A O 1
ATOM 1427 N N . ILE A 1 180 ? -17.195 7.380 19.945 1.00 84.94 180 ILE A N 1
ATOM 1428 C CA . ILE A 1 180 ? -16.809 6.316 19.011 1.00 84.94 180 ILE A CA 1
ATOM 1429 C C . ILE A 1 180 ? -15.690 6.793 18.079 1.00 84.94 180 ILE A C 1
ATOM 1431 O O . ILE A 1 180 ? -14.701 6.083 17.900 1.00 84.94 180 ILE A O 1
ATOM 1435 N N . LEU A 1 181 ? -15.800 7.996 17.506 1.00 90.25 181 LEU A N 1
ATOM 1436 C CA . LEU A 1 181 ? -14.766 8.535 16.618 1.00 90.25 181 LEU A CA 1
ATOM 1437 C C . LEU A 1 181 ? -13.439 8.775 17.349 1.00 90.25 181 LEU A C 1
ATOM 1439 O O . LEU A 1 181 ? -12.379 8.471 16.799 1.00 90.25 181 LEU A O 1
ATOM 1443 N N . ALA A 1 182 ? -13.481 9.256 18.594 1.00 84.75 182 ALA A N 1
ATOM 1444 C CA . ALA A 1 182 ? -12.289 9.409 19.424 1.00 84.75 182 ALA A CA 1
ATOM 1445 C C . ALA A 1 182 ? -11.619 8.056 19.714 1.00 84.75 182 ALA A C 1
ATOM 1447 O O . ALA A 1 182 ? -10.395 7.942 19.634 1.00 84.75 182 ALA A O 1
ATOM 1448 N N . TRP A 1 183 ? -12.411 7.017 19.996 1.00 88.69 183 TRP A N 1
ATOM 1449 C CA . TRP A 1 183 ? -11.905 5.658 20.180 1.00 88.69 183 TRP A CA 1
ATOM 1450 C C . TRP A 1 183 ? -11.256 5.099 18.902 1.00 88.69 183 TRP A C 1
ATOM 1452 O O . TRP A 1 183 ? -10.151 4.554 18.968 1.00 88.69 183 TRP A O 1
ATOM 1462 N N . ILE A 1 184 ? -11.891 5.282 17.737 1.00 87.94 184 ILE A N 1
ATOM 1463 C CA . ILE A 1 184 ? -11.329 4.867 16.442 1.00 87.94 184 ILE A CA 1
ATOM 1464 C C . ILE A 1 184 ? -9.986 5.561 16.193 1.00 87.94 184 ILE A C 1
ATOM 1466 O O . ILE A 1 184 ? -9.020 4.901 15.807 1.00 87.94 184 ILE A O 1
ATOM 1470 N N . GLU A 1 185 ? -9.895 6.873 16.427 1.00 87.00 185 GLU A N 1
ATOM 1471 C CA . GLU A 1 185 ? -8.647 7.607 16.192 1.00 87.00 185 GLU A CA 1
ATOM 1472 C C . GLU A 1 185 ? -7.540 7.196 17.165 1.00 87.00 185 GLU A C 1
ATOM 1474 O O . GLU A 1 185 ? -6.385 7.056 16.760 1.00 87.00 185 GLU A O 1
ATOM 1479 N N . TYR A 1 186 ? -7.881 6.925 18.427 1.00 82.88 186 TYR A N 1
ATOM 1480 C CA . TYR A 1 186 ? -6.926 6.382 19.387 1.00 82.88 186 TYR A CA 1
ATOM 1481 C C . TYR A 1 186 ? -6.339 5.050 18.896 1.00 82.88 186 TYR A C 1
ATOM 1483 O O . TYR A 1 186 ? -5.117 4.911 18.811 1.00 82.88 186 TYR A O 1
ATOM 1491 N N . TRP A 1 187 ? -7.192 4.105 18.484 1.00 85.56 187 TRP A N 1
ATOM 1492 C CA . TRP A 1 187 ? -6.746 2.817 17.946 1.00 85.56 187 TRP A CA 1
ATOM 1493 C C . TRP A 1 187 ? -5.876 2.986 16.688 1.00 85.56 187 TRP A C 1
ATOM 1495 O O . TRP A 1 187 ? -4.832 2.340 16.549 1.00 85.56 187 TRP A O 1
ATOM 1505 N N . ARG A 1 188 ? -6.260 3.895 15.782 1.00 85.88 188 ARG A N 1
ATOM 1506 C CA . ARG A 1 188 ? -5.494 4.190 14.561 1.00 85.88 188 ARG A CA 1
ATOM 1507 C C . ARG A 1 188 ? -4.118 4.755 14.883 1.00 85.88 188 ARG A C 1
ATOM 1509 O O . ARG A 1 188 ? -3.125 4.305 14.318 1.00 85.88 188 ARG A O 1
ATOM 1516 N N . SER A 1 189 ? -4.038 5.695 15.819 1.00 83.19 189 SER A N 1
ATOM 1517 C CA . SER A 1 189 ? -2.773 6.261 16.292 1.00 83.19 189 SER A CA 1
ATOM 1518 C C . SER A 1 189 ? -1.848 5.182 16.865 1.00 83.19 189 SER A C 1
ATOM 1520 O O . SER A 1 189 ? -0.692 5.075 16.448 1.00 83.19 189 SER A O 1
ATOM 1522 N N . SER A 1 190 ? -2.369 4.303 17.728 1.00 79.06 190 SER A N 1
ATOM 1523 C CA . SER A 1 190 ? -1.613 3.164 18.263 1.00 79.06 190 SER A CA 1
ATOM 1524 C C . SER A 1 190 ? -1.102 2.236 17.158 1.00 79.06 190 SER A C 1
ATOM 1526 O O . SER A 1 190 ? 0.063 1.837 17.176 1.00 79.06 190 SER A O 1
ATOM 1528 N N . THR A 1 191 ? -1.937 1.946 16.159 1.00 81.75 191 THR A N 1
ATOM 1529 C CA . THR A 1 191 ? -1.573 1.092 15.019 1.00 81.75 191 THR A CA 1
ATOM 1530 C C . THR A 1 191 ? -0.454 1.708 14.177 1.00 81.75 191 THR A C 1
ATOM 1532 O O . THR A 1 191 ? 0.498 1.012 13.827 1.00 81.75 191 THR A O 1
ATOM 1535 N N . ARG A 1 192 ? -0.497 3.021 13.905 1.00 81.56 192 ARG A N 1
ATOM 1536 C CA . ARG A 1 192 ? 0.578 3.742 13.192 1.00 81.56 192 ARG A CA 1
ATOM 1537 C C . ARG A 1 192 ? 1.917 3.635 13.929 1.00 81.56 192 ARG A C 1
ATOM 1539 O O . ARG A 1 192 ? 2.938 3.311 13.320 1.00 81.56 192 ARG A O 1
ATOM 1546 N N . ILE A 1 193 ? 1.905 3.845 15.249 1.00 75.12 193 ILE A N 1
ATOM 1547 C CA . ILE A 1 193 ? 3.099 3.718 16.101 1.00 75.12 193 ILE A CA 1
ATOM 1548 C C . ILE A 1 193 ? 3.661 2.300 16.010 1.00 75.12 193 ILE A C 1
ATOM 1550 O O . ILE A 1 193 ? 4.857 2.122 15.777 1.00 75.12 193 ILE A O 1
ATOM 1554 N N . TRP A 1 194 ? 2.810 1.285 16.131 1.00 80.19 194 TRP A N 1
ATOM 1555 C CA . TRP A 1 194 ? 3.251 -0.097 16.009 1.00 80.19 194 TRP A CA 1
ATOM 1556 C C . TRP A 1 194 ? 3.847 -0.438 14.654 1.00 80.19 194 TRP A C 1
ATOM 1558 O O . TRP A 1 194 ? 4.908 -1.054 14.618 1.00 80.19 194 TRP A O 1
ATOM 1568 N N . LEU A 1 195 ? 3.207 -0.028 13.558 1.00 77.94 195 LEU A N 1
ATOM 1569 C CA . LEU A 1 195 ? 3.715 -0.279 12.211 1.00 77.94 195 LEU A CA 1
ATOM 1570 C C . LEU A 1 195 ? 5.124 0.292 12.042 1.00 77.94 195 LEU A C 1
ATOM 1572 O O . LEU A 1 195 ? 6.025 -0.425 11.607 1.00 77.94 195 LEU A O 1
ATOM 1576 N N . SER A 1 196 ? 5.345 1.536 12.484 1.00 73.88 196 SER A N 1
ATOM 1577 C CA . SER A 1 196 ? 6.677 2.151 12.433 1.00 73.88 196 SER A CA 1
ATOM 1578 C C . SER A 1 196 ? 7.727 1.353 13.223 1.00 73.88 196 SER A C 1
ATOM 1580 O O . SER A 1 196 ? 8.856 1.187 12.766 1.00 73.88 196 SER A O 1
ATOM 1582 N N . GLN A 1 197 ? 7.355 0.779 14.375 1.00 72.88 197 GLN A N 1
ATOM 1583 C CA . GLN A 1 197 ? 8.249 -0.049 15.192 1.00 72.88 197 GLN A CA 1
ATOM 1584 C C . GLN A 1 197 ? 8.485 -1.438 14.593 1.00 72.88 197 GLN A C 1
ATOM 1586 O O . GLN A 1 197 ? 9.594 -1.966 14.689 1.00 72.88 197 GLN A O 1
ATOM 1591 N N . LEU A 1 198 ? 7.454 -2.038 13.992 1.00 73.88 198 LEU A N 1
ATOM 1592 C CA . LEU A 1 198 ? 7.514 -3.347 13.345 1.00 73.88 198 LEU A CA 1
ATOM 1593 C C . LEU A 1 198 ? 8.549 -3.348 12.216 1.00 73.88 198 LEU A C 1
ATOM 1595 O O . LEU A 1 198 ? 9.279 -4.324 12.054 1.00 73.88 198 LEU A O 1
ATOM 1599 N N . VAL A 1 199 ? 8.608 -2.254 11.460 1.00 66.81 199 VAL A N 1
ATOM 1600 C CA . VAL A 1 199 ? 9.463 -2.118 10.279 1.00 66.81 199 VAL A CA 1
ATOM 1601 C C . VAL A 1 199 ? 10.860 -1.616 10.648 1.00 66.81 199 VAL A C 1
ATOM 1603 O O . VAL A 1 199 ? 11.848 -2.168 10.165 1.00 66.81 199 VAL A O 1
ATOM 1606 N N . ALA A 1 200 ? 10.975 -0.633 11.550 1.00 66.38 200 ALA A N 1
ATOM 1607 C CA . ALA A 1 200 ? 12.267 -0.050 11.923 1.00 66.38 200 ALA A CA 1
ATOM 1608 C C . ALA A 1 200 ? 13.175 -1.007 12.718 1.00 66.38 200 ALA A C 1
ATOM 1610 O O . ALA A 1 200 ? 14.396 -0.956 12.576 1.00 66.38 200 ALA A O 1
ATOM 1611 N N . ASN A 1 201 ? 12.605 -1.885 13.549 1.00 61.16 201 ASN A N 1
ATOM 1612 C CA . ASN A 1 201 ? 13.388 -2.647 14.529 1.00 61.16 201 ASN A CA 1
ATOM 1613 C C . ASN A 1 201 ? 13.818 -4.050 14.075 1.00 61.16 201 ASN A C 1
ATOM 1615 O O . ASN A 1 201 ? 14.354 -4.779 14.906 1.00 61.16 201 ASN A O 1
ATOM 1619 N N . GLN A 1 202 ? 13.578 -4.443 12.811 1.00 55.44 202 GLN A N 1
ATOM 1620 C CA . GLN A 1 202 ? 13.881 -5.789 12.278 1.00 55.44 202 GLN A CA 1
ATOM 1621 C C . GLN A 1 202 ? 13.622 -6.894 13.323 1.00 55.44 202 GLN A C 1
ATOM 1623 O O . GLN A 1 202 ? 14.574 -7.486 13.837 1.00 55.44 202 GLN A O 1
ATOM 1628 N N . PRO A 1 203 ? 12.357 -7.118 13.723 1.00 51.47 203 PRO A N 1
ATOM 1629 C CA . PRO A 1 203 ? 12.018 -7.778 14.979 1.00 51.47 203 PRO A CA 1
ATOM 1630 C C . PRO A 1 203 ? 12.691 -9.152 15.091 1.00 51.47 203 PRO A C 1
ATOM 1632 O O . PRO A 1 203 ? 12.261 -10.125 14.474 1.00 51.47 203 PRO A O 1
ATOM 1635 N N . GLN A 1 204 ? 13.760 -9.220 15.893 1.00 44.94 204 GLN A N 1
ATOM 1636 C CA . GLN A 1 204 ? 14.516 -10.451 16.146 1.00 44.94 204 GLN A CA 1
ATOM 1637 C C . GLN A 1 204 ? 13.767 -11.421 17.068 1.00 44.94 204 GLN A C 1
ATOM 1639 O O . GLN A 1 204 ? 14.154 -12.580 17.193 1.00 44.94 204 GLN A O 1
ATOM 1644 N N . SER A 1 205 ? 12.683 -10.988 17.711 1.00 43.09 205 SER A N 1
ATOM 1645 C CA . SER A 1 205 ? 11.873 -11.847 18.562 1.00 43.09 205 SER A CA 1
ATOM 1646 C C . SER A 1 205 ? 10.428 -11.363 18.643 1.00 43.09 205 SER A C 1
ATOM 1648 O O . SER A 1 205 ? 10.100 -10.208 18.381 1.00 43.09 205 SER A O 1
ATOM 1650 N N . THR A 1 206 ? 9.566 -12.291 19.036 1.00 47.38 206 THR A N 1
ATOM 1651 C CA . THR A 1 206 ? 8.139 -12.195 19.371 1.00 47.38 206 THR A CA 1
ATOM 1652 C C . THR A 1 206 ? 7.700 -10.995 20.225 1.00 47.38 206 THR A C 1
ATOM 1654 O O . THR A 1 206 ? 6.498 -10.767 20.325 1.00 47.38 206 THR A O 1
ATOM 1657 N N . ALA A 1 207 ? 8.616 -10.197 20.779 1.00 46.75 207 ALA A N 1
ATOM 1658 C CA . ALA A 1 207 ? 8.329 -9.106 21.707 1.00 46.75 207 ALA A CA 1
ATOM 1659 C C . ALA A 1 207 ? 7.451 -7.981 21.119 1.00 46.75 207 ALA A C 1
ATOM 1661 O O . ALA A 1 207 ? 6.545 -7.514 21.802 1.00 46.75 207 ALA A O 1
ATOM 1662 N N . SER A 1 208 ? 7.630 -7.571 19.853 1.00 47.97 208 SER A N 1
ATOM 1663 C CA . SER A 1 208 ? 6.773 -6.517 19.262 1.00 47.97 208 SER A CA 1
ATOM 1664 C C . SER A 1 208 ? 5.327 -6.978 19.033 1.00 47.97 208 SER A C 1
ATOM 1666 O O . SER A 1 208 ? 4.407 -6.162 19.044 1.00 47.97 208 SER A O 1
ATOM 1668 N N . ASN A 1 209 ? 5.115 -8.289 18.879 1.00 48.25 209 ASN A N 1
ATOM 1669 C CA . ASN A 1 209 ? 3.788 -8.899 18.795 1.00 48.25 209 ASN A CA 1
ATOM 1670 C C . ASN A 1 209 ? 3.210 -9.209 20.185 1.00 48.25 209 ASN A C 1
ATOM 1672 O O . ASN A 1 209 ? 1.993 -9.194 20.344 1.00 48.25 209 ASN A O 1
ATOM 1676 N N . GLU A 1 210 ? 4.047 -9.469 21.196 1.00 46.16 210 GLU A N 1
ATOM 1677 C CA . GLU A 1 210 ? 3.605 -9.605 22.592 1.00 46.16 210 GLU A CA 1
ATOM 1678 C C . GLU A 1 210 ? 3.132 -8.280 23.169 1.00 46.16 210 GLU A C 1
ATOM 1680 O O . GLU A 1 210 ? 2.091 -8.268 23.820 1.00 46.16 210 GLU A O 1
ATOM 1685 N N . VAL A 1 211 ? 3.790 -7.170 22.814 1.00 44.12 211 VAL A N 1
ATOM 1686 C CA . VAL A 1 211 ? 3.264 -5.836 23.104 1.00 44.12 211 VAL A CA 1
ATOM 1687 C C . VAL A 1 211 ? 1.852 -5.713 22.541 1.00 44.12 211 VAL A C 1
ATOM 1689 O O . VAL A 1 211 ? 1.003 -5.280 23.284 1.00 44.12 211 VAL A O 1
ATOM 1692 N N . TRP A 1 212 ? 1.502 -6.202 21.347 1.00 46.12 212 TRP A N 1
ATOM 1693 C CA . TRP A 1 212 ? 0.098 -6.169 20.872 1.00 46.12 212 TRP A CA 1
ATOM 1694 C C . TRP A 1 212 ? -0.835 -7.224 21.451 1.00 46.12 212 TRP A C 1
ATOM 1696 O O . TRP A 1 212 ? -2.043 -7.018 21.494 1.00 46.12 212 TRP A O 1
ATOM 1706 N N . ARG A 1 213 ? -0.306 -8.353 21.923 1.00 44.41 213 ARG A N 1
ATOM 1707 C CA . ARG A 1 213 ? -1.100 -9.308 22.705 1.00 44.41 213 ARG A CA 1
ATOM 1708 C C . ARG A 1 213 ? -1.518 -8.697 24.052 1.00 44.41 213 ARG A C 1
ATOM 1710 O O . ARG A 1 213 ? -2.557 -9.076 24.585 1.00 44.41 213 ARG A O 1
ATOM 1717 N N . GLU A 1 214 ? -0.715 -7.773 24.580 1.00 37.53 214 GLU A N 1
ATOM 1718 C CA . GLU A 1 214 ? -0.930 -7.076 25.856 1.00 37.53 214 GLU A CA 1
ATOM 1719 C C . GLU A 1 214 ? -1.516 -5.660 25.693 1.00 37.53 214 GLU A C 1
ATOM 1721 O O . GLU A 1 214 ? -2.221 -5.172 26.575 1.00 37.53 214 GLU A O 1
ATOM 1726 N N . THR A 1 215 ? -1.293 -5.012 24.549 1.00 42.91 215 THR A N 1
ATOM 1727 C CA . THR A 1 215 ? -1.815 -3.686 24.212 1.00 42.91 215 THR A CA 1
ATOM 1728 C C . THR A 1 215 ? -3.156 -3.883 23.527 1.00 42.91 215 THR A C 1
ATOM 1730 O O . THR A 1 215 ? -3.233 -4.161 22.335 1.00 42.91 215 THR A O 1
ATOM 1733 N N . LEU A 1 216 ? -4.209 -3.708 24.325 1.00 42.94 216 LEU A N 1
ATOM 1734 C CA . LEU A 1 216 ? -5.606 -3.587 23.911 1.00 42.94 216 LEU A CA 1
ATOM 1735 C C . LEU A 1 216 ? -6.212 -4.874 23.334 1.00 42.94 216 LEU A C 1
ATOM 1737 O O . LEU A 1 216 ? -6.441 -5.009 22.134 1.00 42.94 216 LEU A O 1
ATOM 1741 N N . GLN A 1 217 ? -6.651 -5.762 24.235 1.00 40.25 217 GLN A N 1
ATOM 1742 C CA . GLN A 1 217 ? -7.892 -6.483 23.957 1.00 40.25 217 GLN A CA 1
ATOM 1743 C C . GLN A 1 217 ? -8.988 -5.431 23.785 1.00 40.25 217 GLN A C 1
ATOM 1745 O O . GLN A 1 217 ? -9.437 -4.824 24.756 1.00 40.25 217 GLN A O 1
ATOM 1750 N N . VAL A 1 218 ? -9.368 -5.176 22.537 1.00 41.97 218 VAL A N 1
ATOM 1751 C CA . VAL A 1 218 ? -10.578 -4.427 22.219 1.00 41.97 218 VAL A CA 1
ATOM 1752 C C . VAL A 1 218 ? -11.737 -5.248 22.790 1.00 41.97 218 VAL A C 1
ATOM 1754 O O . VAL A 1 218 ? -11.933 -6.378 22.332 1.00 41.97 218 VAL A O 1
ATOM 1757 N N . PRO A 1 219 ? -12.476 -4.755 23.803 1.00 38.22 219 PRO A N 1
ATOM 1758 C CA . PRO A 1 219 ? -13.647 -5.470 24.275 1.00 38.22 219 PRO A CA 1
ATOM 1759 C C . PRO A 1 219 ? -14.593 -5.648 23.092 1.00 38.22 219 PRO A C 1
ATOM 1761 O O . PRO A 1 219 ? -14.819 -4.713 22.319 1.00 38.22 219 PRO A O 1
ATOM 1764 N N . HIS A 1 220 ? -15.140 -6.852 22.936 1.00 34.97 220 HIS A N 1
ATOM 1765 C CA . HIS A 1 220 ? -16.165 -7.104 21.929 1.00 34.97 220 HIS A CA 1
ATOM 1766 C C . HIS A 1 220 ? -17.283 -6.052 22.111 1.00 34.97 220 HIS A C 1
ATOM 1768 O O . HIS A 1 220 ? -17.623 -5.756 23.258 1.00 34.97 220 HIS A O 1
ATOM 1774 N N . PRO A 1 221 ? -17.917 -5.499 21.061 1.00 36.75 221 PRO A N 1
ATOM 1775 C CA . PRO A 1 221 ? -18.979 -4.490 21.219 1.00 36.75 221 PRO A CA 1
ATOM 1776 C C . PRO A 1 221 ? -20.179 -4.947 22.076 1.00 36.75 221 PRO A C 1
ATOM 1778 O O . PRO A 1 221 ? -20.975 -4.119 22.503 1.00 36.75 221 PRO A O 1
ATOM 1781 N N . GLN A 1 222 ? -20.287 -6.250 22.364 1.00 39.12 222 GLN A N 1
ATOM 1782 C CA . GLN A 1 222 ? -21.271 -6.859 23.272 1.00 39.12 222 GLN A CA 1
ATOM 1783 C C . GLN A 1 222 ? -20.781 -7.000 24.728 1.00 39.12 222 GLN A C 1
ATOM 1785 O O . GLN A 1 222 ? -21.562 -7.333 25.609 1.00 39.12 222 GLN A O 1
ATOM 1790 N N . GLN A 1 223 ? -19.491 -6.789 24.992 1.00 43.31 223 GLN A N 1
ATOM 1791 C CA . GLN A 1 223 ? -18.885 -6.855 26.327 1.00 43.31 223 GLN A CA 1
ATOM 1792 C C . GLN A 1 223 ? -18.816 -5.485 27.018 1.00 43.31 223 GLN A C 1
ATOM 1794 O O . GLN A 1 223 ? -18.641 -5.443 28.231 1.00 43.31 223 GLN A O 1
ATOM 1799 N N . ALA A 1 224 ? -18.968 -4.382 26.276 1.00 44.12 224 ALA A N 1
ATOM 1800 C CA . ALA A 1 224 ? -18.963 -3.024 26.832 1.00 44.12 224 ALA A CA 1
ATOM 1801 C C . ALA A 1 224 ? -20.302 -2.280 26.688 1.00 44.12 224 ALA A C 1
ATOM 1803 O O . ALA A 1 224 ? -20.532 -1.318 27.415 1.00 44.12 224 ALA A O 1
ATOM 1804 N N . ILE A 1 225 ? -21.192 -2.705 25.785 1.00 37.25 225 ILE A N 1
ATOM 1805 C CA . ILE A 1 225 ? -22.480 -2.041 25.570 1.00 37.25 225 ILE A CA 1
ATOM 1806 C C . ILE A 1 225 ? -23.573 -3.103 25.504 1.00 37.25 225 ILE A C 1
ATOM 1808 O O . ILE A 1 225 ? -23.654 -3.890 24.560 1.00 37.25 225 ILE A O 1
ATOM 1812 N N . ASP A 1 226 ? -24.421 -3.119 26.528 1.00 40.66 226 ASP A N 1
ATOM 1813 C CA . ASP A 1 226 ? -25.694 -3.820 26.478 1.00 40.66 226 ASP A CA 1
ATOM 1814 C C . ASP A 1 226 ? -26.686 -2.974 25.664 1.00 40.66 226 ASP A C 1
ATOM 1816 O O . ASP A 1 226 ? -27.356 -2.076 26.174 1.00 40.66 226 ASP A O 1
ATOM 1820 N N . TRP A 1 227 ? -26.762 -3.263 24.365 1.00 41.44 227 TRP A N 1
ATOM 1821 C CA . TRP A 1 227 ? -27.699 -2.641 23.422 1.00 41.44 227 TRP A CA 1
ATOM 1822 C C . TRP A 1 227 ? -29.170 -2.990 23.704 1.00 41.44 227 TRP A C 1
ATOM 1824 O O . TRP A 1 227 ? -30.058 -2.472 23.029 1.00 41.44 227 TRP A O 1
ATOM 1834 N N . SER A 1 228 ? -29.442 -3.876 24.670 1.00 37.25 228 SER A N 1
ATOM 1835 C CA . SER A 1 228 ? -30.796 -4.240 25.091 1.00 37.25 228 SER A CA 1
ATOM 1836 C C . SER A 1 228 ? -31.332 -3.384 26.239 1.00 37.25 228 SER A C 1
ATOM 1838 O O . SER A 1 228 ? -32.495 -3.542 26.611 1.00 37.25 228 SER A O 1
ATOM 1840 N N . ILE A 1 229 ? -30.541 -2.438 26.763 1.00 35.25 229 ILE A N 1
ATOM 1841 C CA . ILE A 1 229 ? -31.032 -1.457 27.732 1.00 35.25 229 ILE A CA 1
ATOM 1842 C C . ILE A 1 229 ? -31.974 -0.494 26.993 1.00 35.25 229 ILE A C 1
ATOM 1844 O O . ILE A 1 229 ? -31.509 0.288 26.160 1.00 35.25 229 ILE A O 1
ATOM 1848 N N . PRO A 1 230 ? -33.292 -0.489 27.280 1.00 36.16 230 PRO A N 1
ATOM 1849 C CA . PRO A 1 230 ? -34.151 0.570 26.781 1.00 36.16 230 PRO A CA 1
ATOM 1850 C C . PRO A 1 230 ? -33.628 1.885 27.354 1.00 36.16 230 PRO A C 1
ATOM 1852 O O . PRO A 1 230 ? -33.559 2.046 28.576 1.00 36.16 230 PRO A O 1
ATOM 1855 N N . ILE A 1 231 ? -33.249 2.813 26.474 1.00 40.41 231 ILE A N 1
ATOM 1856 C CA . ILE A 1 231 ? -32.895 4.179 26.851 1.00 40.41 231 ILE A CA 1
ATOM 1857 C C . ILE A 1 231 ? -34.132 4.764 27.538 1.00 40.41 231 ILE A C 1
ATOM 1859 O O . ILE A 1 231 ? -35.086 5.191 26.889 1.00 40.41 231 ILE A O 1
ATOM 1863 N N . ARG A 1 232 ? -34.157 4.730 28.875 1.00 40.25 232 ARG A N 1
ATOM 1864 C CA . ARG A 1 232 ? -35.125 5.494 29.655 1.00 40.25 232 ARG A CA 1
ATOM 1865 C C . ARG A 1 232 ? -34.688 6.943 29.552 1.00 40.25 232 ARG A C 1
ATOM 1867 O O . ARG A 1 232 ? -33.891 7.413 30.357 1.00 40.25 232 ARG A O 1
ATOM 1874 N N . LEU A 1 233 ? -35.198 7.620 28.529 1.00 40.16 233 LEU A N 1
ATOM 1875 C CA . LEU A 1 233 ? -35.251 9.072 28.490 1.00 40.16 233 LEU A CA 1
ATOM 1876 C C . LEU A 1 233 ? -36.052 9.487 29.726 1.00 40.16 233 LEU A C 1
ATOM 1878 O O . LEU A 1 233 ? -37.266 9.295 29.785 1.00 40.16 233 LEU A O 1
ATOM 1882 N N . GLY A 1 234 ? -35.344 9.911 30.770 1.00 31.03 234 GLY A N 1
ATOM 1883 C CA . GLY A 1 234 ? -35.955 10.376 32.004 1.00 31.03 234 GLY A CA 1
ATOM 1884 C C . GLY A 1 234 ? -36.777 11.621 31.709 1.00 31.03 234 GLY A C 1
ATOM 1885 O O . GLY A 1 234 ? -36.220 12.703 31.557 1.00 31.03 234 GLY A O 1
ATOM 1886 N N . ALA A 1 235 ? -38.091 11.452 31.617 1.00 39.41 235 ALA A N 1
ATOM 1887 C CA . ALA A 1 235 ? -39.022 12.505 31.966 1.00 39.41 235 ALA A CA 1
ATOM 1888 C C . ALA A 1 235 ? -39.167 12.528 33.497 1.00 39.41 235 ALA A C 1
ATOM 1890 O O . ALA A 1 235 ? -39.254 11.471 34.126 1.00 39.41 235 ALA A O 1
ATOM 1891 N N . ASP A 1 236 ? -39.208 13.750 34.027 1.00 34.09 236 ASP A N 1
ATOM 1892 C CA . ASP A 1 236 ? -39.613 14.171 35.374 1.00 34.09 236 ASP A CA 1
ATOM 1893 C C . ASP A 1 236 ? -38.563 14.090 36.501 1.00 34.09 236 ASP A C 1
ATOM 1895 O O . ASP A 1 236 ? -38.425 13.065 37.167 1.00 34.09 236 ASP A O 1
ATOM 1899 N N . VAL A 1 237 ? -37.890 15.229 36.760 1.00 34.66 237 VAL A N 1
ATOM 1900 C CA . VAL A 1 237 ? -38.108 16.092 37.952 1.00 34.66 237 VAL A CA 1
ATOM 1901 C C . VAL A 1 237 ? -37.910 17.558 37.563 1.00 34.66 237 VAL A C 1
ATOM 1903 O O . VAL A 1 237 ? -36.880 17.853 36.918 1.00 34.66 237 VAL A O 1
#